Protein AF-A0A2V9LAP0-F1 (afdb_monomer)

Solvent-accessible surface area (backbone atoms only — not comparable to full-atom values): 16633 Å² total; per-residue (Å²): 120,67,72,60,57,54,51,51,54,52,51,52,50,52,51,51,52,52,54,52,51,53,50,53,49,55,52,49,53,53,50,50,52,51,52,36,55,73,71,67,51,82,72,78,88,80,80,89,74,94,82,80,84,84,82,84,89,82,86,81,85,77,83,91,61,96,67,70,90,68,52,53,65,73,20,51,90,43,54,71,63,54,34,50,48,54,52,37,62,73,64,74,50,66,42,44,55,65,59,52,50,53,53,35,48,55,13,40,29,80,71,65,70,96,52,37,70,60,45,50,51,53,55,52,72,65,39,90,81,58,53,60,38,75,81,53,92,63,27,44,27,52,43,85,83,42,86,84,59,80,73,87,46,76,63,52,54,54,52,52,51,54,53,55,53,56,56,52,56,58,57,53,58,57,50,63,65,56,65,78,75,63,92,82,83,83,91,83,82,90,83,83,89,86,78,86,86,75,91,80,71,74,79,80,72,54,72,65,56,62,46,52,49,53,51,60,69,27,64,78,63,51,76,39,47,64,68,60,52,49,53,52,49,25,66,76,67,75,46,94,68,61,65,69,60,55,54,61,56,55,73,38,90,60,38,41,79,56,96,82,18,39,26,53,57,129

Structure (mmCIF, N/CA/C/O backbone):
data_AF-A0A2V9LAP0-F1
#
_entry.id   AF-A0A2V9LAP0-F1
#
loop_
_atom_site.group_PDB
_atom_site.id
_atom_site.type_symbol
_atom_site.label_atom_id
_atom_site.label_alt_id
_atom_site.label_comp_id
_atom_site.label_asym_id
_atom_site.label_entity_id
_atom_site.label_seq_id
_atom_site.pdbx_PDB_ins_code
_atom_site.Cartn_x
_atom_site.Cartn_y
_atom_site.Cartn_z
_atom_site.occupancy
_atom_site.B_iso_or_equiv
_atom_site.auth_seq_id
_atom_site.auth_comp_id
_atom_site.auth_asym_id
_atom_site.auth_atom_id
_atom_site.pdbx_PDB_model_num
ATOM 1 N N . MET A 1 1 ? -18.456 58.422 -6.780 1.00 60.47 1 MET A N 1
ATOM 2 C CA . MET A 1 1 ? -19.094 57.742 -5.628 1.00 60.47 1 MET A CA 1
ATOM 3 C C . MET A 1 1 ? -19.681 56.374 -5.994 1.00 60.47 1 MET A C 1
ATOM 5 O O . MET A 1 1 ? -19.859 55.564 -5.099 1.00 60.47 1 MET A O 1
ATOM 9 N N . GLU A 1 2 ? -19.875 56.070 -7.281 1.00 79.44 2 GLU A N 1
ATOM 10 C CA . GLU A 1 2 ? -20.519 54.844 -7.800 1.00 79.44 2 GLU A CA 1
ATOM 11 C C . GLU A 1 2 ? -19.836 53.514 -7.415 1.00 79.44 2 GLU A C 1
ATOM 13 O O . GLU A 1 2 ? -20.486 52.477 -7.306 1.00 79.44 2 GLU A O 1
ATOM 18 N N . THR A 1 3 ? -18.527 53.520 -7.152 1.00 87.56 3 THR A N 1
ATOM 19 C CA . THR A 1 3 ? -17.776 52.304 -6.790 1.00 87.56 3 THR A CA 1
ATOM 20 C C . THR A 1 3 ? -18.174 51.731 -5.430 1.00 87.56 3 THR A C 1
ATOM 22 O O . THR A 1 3 ? -18.124 50.517 -5.231 1.00 87.56 3 THR A O 1
ATOM 25 N N . LYS A 1 4 ? -18.593 52.584 -4.488 1.00 94.38 4 LYS A N 1
ATOM 26 C CA . LYS A 1 4 ? -19.012 52.159 -3.147 1.00 94.38 4 LYS A CA 1
ATOM 27 C C . LYS A 1 4 ? -20.366 51.452 -3.190 1.00 94.38 4 LYS A C 1
ATOM 29 O O . LYS A 1 4 ? -20.534 50.428 -2.533 1.00 94.38 4 LYS A O 1
ATOM 34 N N . ASP A 1 5 ? -21.286 51.957 -4.005 1.00 96.19 5 ASP A N 1
ATOM 35 C CA . ASP A 1 5 ? -22.625 51.384 -4.154 1.00 96.19 5 ASP A CA 1
ATOM 36 C C . ASP A 1 5 ? -22.562 49.997 -4.806 1.00 96.19 5 ASP A C 1
ATOM 38 O O . ASP A 1 5 ? -23.229 49.066 -4.354 1.00 96.19 5 ASP A O 1
ATOM 42 N N . HIS A 1 6 ? -21.676 49.812 -5.791 1.00 95.81 6 HIS A N 1
ATOM 43 C CA . HIS A 1 6 ? -21.450 48.506 -6.413 1.00 95.81 6 HIS A CA 1
ATOM 44 C C . HIS A 1 6 ? -20.897 47.459 -5.427 1.00 95.81 6 HIS A C 1
ATOM 46 O O . HIS A 1 6 ? -21.322 46.300 -5.432 1.00 95.81 6 HIS A O 1
ATOM 52 N N . LEU A 1 7 ? -19.982 47.858 -4.537 1.00 96.81 7 LEU A N 1
ATOM 53 C CA . LEU A 1 7 ? -19.442 46.970 -3.502 1.00 96.81 7 LEU A CA 1
ATOM 54 C C . LEU A 1 7 ? -20.512 46.552 -2.485 1.00 96.81 7 LEU A C 1
ATOM 56 O O . LEU A 1 7 ? -20.562 45.382 -2.108 1.00 96.81 7 LEU A O 1
ATOM 60 N N . ILE A 1 8 ? -21.392 47.474 -2.081 1.00 97.62 8 ILE A N 1
ATOM 61 C CA . ILE A 1 8 ? -22.514 47.175 -1.176 1.00 97.62 8 ILE A CA 1
ATOM 62 C C . ILE A 1 8 ? -23.472 46.170 -1.831 1.00 97.62 8 ILE A C 1
ATOM 64 O O . ILE A 1 8 ? -23.797 45.153 -1.221 1.00 97.62 8 ILE A O 1
ATOM 68 N N . GLN A 1 9 ? -23.844 46.392 -3.096 1.00 97.38 9 GLN A N 1
ATOM 69 C CA . GLN A 1 9 ? -24.702 45.468 -3.850 1.00 97.38 9 GLN A CA 1
ATOM 70 C C . GLN A 1 9 ? -24.087 44.069 -3.967 1.00 97.38 9 GLN A C 1
ATOM 72 O O . GLN A 1 9 ? -24.777 43.061 -3.806 1.00 97.38 9 GLN A O 1
ATOM 77 N N . THR A 1 10 ? -22.778 44.002 -4.212 1.00 97.19 10 THR A N 1
ATOM 78 C CA . THR A 1 10 ? -22.045 42.737 -4.323 1.00 97.19 10 THR A CA 1
ATOM 79 C C . THR A 1 10 ? -22.018 41.991 -2.986 1.00 97.19 10 THR A C 1
ATOM 81 O O . THR A 1 10 ? -22.229 40.779 -2.940 1.00 97.19 10 THR A O 1
ATOM 84 N N . LEU A 1 11 ? -21.820 42.706 -1.877 1.00 97.50 11 LEU A N 1
ATOM 85 C CA . LEU A 1 11 ? -21.845 42.129 -0.533 1.00 97.50 11 LEU A CA 1
ATOM 86 C C . LEU A 1 11 ? -23.235 41.554 -0.209 1.00 97.50 11 LEU A C 1
ATOM 88 O O . LEU A 1 11 ? -23.348 40.413 0.247 1.00 97.50 11 LEU A O 1
ATOM 92 N N . ASP A 1 12 ? -24.299 42.299 -0.506 1.00 98.25 12 ASP A N 1
ATOM 93 C CA . ASP A 1 12 ? -25.673 41.841 -0.285 1.00 98.25 12 ASP A CA 1
ATOM 94 C C . ASP A 1 12 ? -26.034 40.625 -1.144 1.00 98.25 12 ASP A C 1
ATOM 96 O O . ASP A 1 12 ? -26.718 39.716 -0.667 1.00 98.25 12 ASP A O 1
ATOM 100 N N . HIS A 1 13 ? -25.528 40.554 -2.379 1.00 98.12 13 HIS A N 1
ATOM 101 C CA . HIS A 1 13 ? -25.660 39.366 -3.222 1.00 98.12 13 HIS A CA 1
ATOM 102 C C . HIS A 1 13 ? -25.048 38.126 -2.547 1.00 98.12 13 HIS A C 1
ATOM 104 O O . HIS A 1 13 ? -25.716 37.098 -2.424 1.00 98.12 13 HIS A O 1
ATOM 110 N N . PHE A 1 14 ? -23.817 38.224 -2.032 1.00 98.31 14 PHE A N 1
ATOM 111 C CA . PHE A 1 14 ? -23.168 37.100 -1.347 1.00 98.31 14 PHE A CA 1
ATOM 112 C C . PHE A 1 14 ? -23.844 36.724 -0.023 1.00 98.31 14 PHE A C 1
ATOM 114 O O . PHE A 1 14 ? -23.925 35.540 0.305 1.00 98.31 14 PHE A O 1
ATOM 121 N N . ARG A 1 15 ? -24.384 37.695 0.726 1.00 97.81 15 ARG A N 1
ATOM 122 C CA . ARG A 1 15 ? -25.186 37.418 1.932 1.00 97.81 15 ARG A CA 1
ATOM 123 C C . ARG A 1 15 ? -26.441 36.620 1.600 1.00 97.81 15 ARG A C 1
ATOM 125 O O . ARG A 1 15 ? -26.678 35.589 2.221 1.00 97.81 15 ARG A O 1
ATOM 132 N N . LYS A 1 16 ? -27.184 37.039 0.572 1.00 98.25 16 LYS A N 1
ATOM 133 C CA . LYS A 1 16 ? -28.361 36.302 0.088 1.00 98.25 16 LYS A CA 1
ATOM 134 C C . LYS A 1 16 ? -27.995 34.893 -0.371 1.00 98.25 16 LYS A C 1
ATOM 136 O O . LYS A 1 16 ? -28.697 33.945 -0.036 1.00 98.25 16 LYS A O 1
ATOM 141 N N . GLN A 1 17 ? -26.878 34.741 -1.085 1.00 97.69 17 GLN A N 1
ATOM 142 C CA . GLN A 1 17 ? -26.399 33.434 -1.535 1.00 97.69 17 GLN A CA 1
ATOM 143 C C . GLN A 1 17 ? -26.049 32.512 -0.357 1.00 97.69 17 GLN A C 1
ATOM 145 O O . GLN A 1 17 ? -26.418 31.338 -0.363 1.00 97.69 17 GLN A O 1
ATOM 150 N N . ARG A 1 18 ? -25.379 33.041 0.675 1.00 98.06 18 ARG A N 1
ATOM 151 C CA . ARG A 1 18 ? -25.079 32.307 1.913 1.00 98.06 18 ARG A CA 1
ATOM 152 C C . ARG A 1 18 ? -26.359 31.857 2.618 1.00 98.06 18 ARG A C 1
ATOM 154 O O . ARG A 1 18 ? -26.458 30.699 3.012 1.00 98.06 18 ARG A O 1
ATOM 161 N N . ASP A 1 19 ? -27.329 32.752 2.768 1.00 98.12 19 ASP A N 1
ATOM 162 C CA . ASP A 1 19 ? -28.568 32.456 3.491 1.00 98.12 19 ASP A CA 1
ATOM 163 C C . ASP A 1 19 ? -29.433 31.430 2.736 1.00 98.12 19 ASP A C 1
ATOM 165 O O . ASP A 1 19 ? -29.991 30.525 3.357 1.00 98.12 19 ASP A O 1
ATOM 169 N N . ALA A 1 20 ? -29.454 31.484 1.399 1.00 98.25 20 ALA A N 1
ATOM 170 C CA . ALA A 1 20 ? -30.080 30.460 0.561 1.00 98.25 20 ALA A CA 1
ATOM 171 C C . ALA A 1 20 ? -29.431 29.077 0.759 1.00 98.25 20 ALA A C 1
ATOM 173 O O . ALA A 1 20 ? -30.130 28.080 0.929 1.00 98.25 20 ALA A O 1
ATOM 174 N N . LYS A 1 21 ? -28.093 29.007 0.826 1.00 97.88 21 LYS A N 1
ATOM 175 C CA . LYS A 1 21 ? -27.385 27.749 1.112 1.00 97.88 21 LYS A CA 1
ATOM 176 C C . LYS A 1 21 ? -27.645 27.219 2.520 1.00 97.88 21 LYS A C 1
ATOM 178 O O . LYS A 1 21 ? -27.782 26.012 2.688 1.00 97.88 21 LYS A O 1
ATOM 183 N N . LEU A 1 22 ? -27.788 28.090 3.517 1.00 97.38 22 LEU A N 1
ATOM 184 C CA . LEU A 1 22 ? -28.182 27.669 4.866 1.00 97.38 22 LEU A CA 1
ATOM 185 C C . LEU A 1 22 ? -29.603 27.092 4.905 1.00 97.38 22 LEU A C 1
ATOM 187 O O . LEU A 1 22 ? -29.856 26.155 5.659 1.00 97.38 22 LEU A O 1
ATOM 191 N N . GLN A 1 23 ? -30.525 27.615 4.095 1.00 98.12 23 GLN A N 1
ATOM 192 C CA . GLN A 1 23 ? -31.864 27.039 3.958 1.00 98.12 23 GLN A CA 1
ATOM 193 C C . GLN A 1 23 ? -31.831 25.664 3.283 1.00 98.12 23 GLN A C 1
ATOM 195 O O . GLN A 1 23 ? -32.502 24.751 3.756 1.00 98.12 23 GLN A O 1
ATOM 200 N N . GLU A 1 24 ? -31.023 25.486 2.232 1.00 96.81 24 GLU A N 1
ATOM 201 C CA . GLU A 1 24 ? -30.828 24.171 1.604 1.00 96.81 24 GLU A CA 1
ATOM 202 C C . GLU A 1 24 ? -30.320 23.132 2.619 1.00 96.81 24 GLU A C 1
ATOM 204 O O . GLU A 1 24 ? -30.859 22.030 2.675 1.00 96.81 24 GLU A O 1
ATOM 209 N N . VAL A 1 25 ? -29.347 23.493 3.466 1.00 96.25 25 VAL A N 1
ATOM 210 C CA . VAL A 1 25 ? -28.838 22.603 4.528 1.00 96.25 25 VAL A CA 1
ATOM 211 C C . VAL A 1 25 ? -29.939 22.232 5.524 1.00 96.25 25 VAL A C 1
ATOM 213 O O . VAL A 1 25 ? -30.147 21.050 5.769 1.00 96.25 25 VAL A O 1
ATOM 216 N N . ARG A 1 26 ? -30.722 23.203 6.016 1.00 97.00 26 ARG A N 1
ATOM 217 C CA . ARG A 1 26 ? -31.854 22.928 6.929 1.00 97.00 26 ARG A CA 1
ATOM 218 C C . ARG A 1 26 ? -32.899 21.991 6.314 1.00 97.00 26 ARG A C 1
ATOM 220 O O . ARG A 1 26 ? -33.485 21.164 7.015 1.00 97.00 26 ARG A O 1
ATOM 227 N N . ASN A 1 27 ? -33.138 22.117 5.009 1.00 97.44 27 ASN A N 1
ATOM 228 C CA . ASN A 1 27 ? -34.038 21.222 4.286 1.00 97.44 27 ASN A CA 1
ATOM 229 C C . ASN A 1 27 ? -33.462 19.801 4.209 1.00 97.44 27 ASN A C 1
ATOM 231 O O . ASN A 1 27 ? -34.196 18.841 4.431 1.00 97.44 27 ASN A O 1
ATOM 235 N N . LEU A 1 28 ? -32.160 19.661 3.936 1.00 96.12 28 LEU A N 1
ATOM 236 C CA . LEU A 1 28 ? -31.479 18.363 3.938 1.00 96.12 28 LEU A CA 1
ATOM 237 C C . LEU A 1 28 ? -31.506 17.707 5.324 1.00 96.12 28 LEU A C 1
ATOM 239 O O . LEU A 1 28 ? -31.819 16.524 5.403 1.00 96.12 28 LEU A O 1
ATOM 243 N N . ASP A 1 29 ? -31.278 18.462 6.400 1.00 94.69 29 ASP A N 1
ATOM 244 C CA . ASP A 1 29 ? -31.352 17.949 7.777 1.00 94.69 29 ASP A CA 1
ATOM 245 C C . ASP A 1 29 ? -32.752 17.408 8.107 1.00 94.69 29 ASP A C 1
ATOM 247 O O . ASP A 1 29 ? -32.899 16.346 8.707 1.00 94.69 29 ASP A O 1
ATOM 251 N N . SER A 1 30 ? -33.798 18.095 7.638 1.00 96.00 30 SER A N 1
ATOM 252 C CA . SER A 1 30 ? -35.184 17.640 7.806 1.00 96.00 30 SER A CA 1
ATOM 253 C C . SER A 1 30 ? -35.456 16.329 7.053 1.00 96.00 30 SER A C 1
ATOM 255 O O . SER A 1 30 ? -36.159 15.457 7.563 1.00 96.00 30 SER A O 1
ATOM 257 N N . ILE A 1 31 ? -34.878 16.161 5.855 1.00 97.25 31 ILE A N 1
ATOM 258 C CA . ILE A 1 31 ? -34.969 14.915 5.076 1.00 97.25 31 ILE A CA 1
ATOM 259 C C . ILE A 1 31 ? -34.207 13.786 5.775 1.00 97.25 31 ILE A C 1
ATOM 261 O O . ILE A 1 31 ? -34.729 12.677 5.874 1.00 97.25 31 ILE A O 1
ATOM 265 N N . ILE A 1 32 ? -32.998 14.061 6.275 1.00 94.75 32 ILE A N 1
ATOM 266 C CA . ILE A 1 32 ? -32.187 13.088 7.016 1.00 94.75 32 ILE A CA 1
ATOM 267 C C . ILE A 1 32 ? -32.968 12.582 8.229 1.00 94.75 32 ILE A C 1
ATOM 269 O O . ILE A 1 32 ? -33.125 11.374 8.366 1.00 94.75 32 ILE A O 1
ATOM 273 N N . HIS A 1 33 ? -33.548 13.474 9.037 1.00 94.94 33 HIS A N 1
ATOM 274 C CA . HIS A 1 33 ? -34.359 13.074 10.188 1.00 94.94 33 HIS A CA 1
ATOM 275 C C . HIS A 1 33 ? -35.591 12.240 9.810 1.00 94.94 33 HIS A C 1
ATOM 277 O O . HIS A 1 33 ? -35.914 11.281 10.511 1.00 94.94 33 HIS A O 1
ATOM 283 N N . GLY A 1 34 ? -36.256 12.549 8.691 1.00 94.75 34 GLY A N 1
ATOM 284 C CA . GLY A 1 34 ? -37.361 11.729 8.183 1.00 94.75 34 GLY A CA 1
ATOM 285 C C . GLY A 1 34 ? -36.912 10.313 7.805 1.00 94.75 34 GLY A C 1
ATOM 286 O O . GLY A 1 34 ? -37.532 9.331 8.209 1.00 94.75 34 GLY A O 1
ATOM 287 N N . LEU A 1 35 ? -35.787 10.198 7.095 1.00 94.88 35 LEU A N 1
ATOM 288 C CA . LEU A 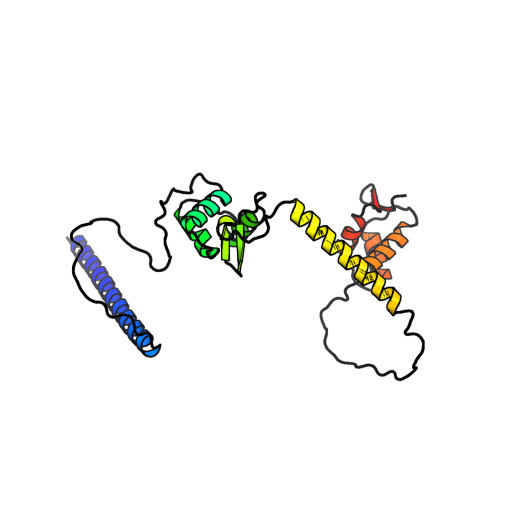1 35 ? -35.207 8.908 6.710 1.00 94.88 35 LEU A CA 1
ATOM 289 C C . LEU A 1 35 ? -34.698 8.111 7.921 1.00 94.88 35 LEU A C 1
ATOM 291 O O . LEU A 1 35 ? -34.866 6.895 7.968 1.00 94.88 35 LEU A O 1
ATOM 295 N N . GLU A 1 36 ? -34.101 8.775 8.913 1.00 89.50 36 GLU A N 1
ATOM 296 C CA . GLU A 1 36 ? -33.679 8.156 10.177 1.00 89.50 36 GLU A CA 1
ATOM 297 C C . GLU A 1 36 ? -34.872 7.569 10.941 1.00 89.50 36 GLU A C 1
ATOM 299 O O . GLU A 1 36 ? -34.787 6.448 11.454 1.00 89.50 36 GLU A O 1
ATOM 304 N N . GLN A 1 37 ? -35.999 8.288 10.961 1.00 93.62 37 GLN A N 1
ATOM 305 C CA . GLN A 1 37 ? -37.238 7.827 11.580 1.00 93.62 37 GLN A CA 1
ATOM 306 C C . GLN A 1 37 ? -37.827 6.608 10.848 1.00 93.62 37 GLN A C 1
ATOM 308 O O . GLN A 1 37 ? -38.220 5.639 11.500 1.00 93.62 37 GLN A O 1
ATOM 313 N N . GLU A 1 38 ? -37.851 6.616 9.510 1.00 92.69 38 GLU A N 1
ATOM 314 C CA . GLU A 1 38 ? -38.329 5.485 8.696 1.00 92.69 38 GLU A CA 1
ATOM 315 C C . GLU A 1 38 ? -37.443 4.238 8.827 1.00 92.69 38 GLU A C 1
ATOM 317 O O . GLU A 1 38 ? -37.945 3.113 8.856 1.00 92.69 38 GLU A O 1
ATOM 322 N N . LEU A 1 39 ? -36.127 4.422 8.960 1.00 89.06 39 LEU A N 1
ATOM 323 C CA . LEU A 1 39 ? -35.160 3.334 9.137 1.00 89.06 39 LEU A CA 1
ATOM 324 C C . LEU A 1 39 ? -35.169 2.727 10.551 1.00 89.06 39 LEU A C 1
ATOM 326 O O . LEU A 1 39 ? -34.364 1.840 10.841 1.00 89.06 39 LEU A O 1
ATOM 330 N N . GLY A 1 40 ? -36.068 3.172 11.437 1.00 75.88 40 GLY A N 1
ATOM 331 C CA . GLY A 1 40 ? -36.152 2.684 12.815 1.00 75.88 40 GLY A CA 1
ATOM 332 C C . GLY A 1 40 ? -34.974 3.131 13.684 1.00 75.88 40 GLY A C 1
ATOM 333 O O . GLY A 1 40 ? -34.717 2.537 14.735 1.00 75.88 40 GLY A O 1
ATOM 334 N N . GLY A 1 41 ? -34.253 4.171 13.256 1.00 61.28 41 GLY A N 1
ATOM 335 C CA . GLY A 1 41 ? -33.201 4.820 14.019 1.00 61.28 41 GLY A CA 1
ATOM 336 C C . GLY A 1 41 ? -33.804 5.670 15.128 1.00 61.28 41 GLY A C 1
ATOM 337 O O . GLY A 1 41 ? -33.919 6.883 15.000 1.00 61.28 41 GLY A O 1
ATOM 338 N N . ALA A 1 42 ? -34.182 5.044 16.240 1.00 51.88 42 ALA A N 1
ATOM 339 C CA . ALA A 1 42 ? -34.380 5.758 17.494 1.00 51.88 42 ALA A CA 1
ATOM 340 C C . ALA A 1 42 ? -33.022 6.325 17.945 1.00 51.88 42 ALA A C 1
ATOM 342 O O . ALA A 1 42 ? -32.240 5.648 18.615 1.00 51.88 42 ALA A O 1
ATOM 343 N N . ALA A 1 43 ? -32.709 7.548 17.518 1.00 56.25 43 ALA A N 1
ATOM 344 C CA . ALA A 1 43 ? -31.570 8.292 18.028 1.00 56.25 43 ALA A CA 1
ATOM 345 C C . ALA A 1 43 ? -31.834 8.710 19.492 1.00 56.25 43 ALA A C 1
ATOM 347 O O . ALA A 1 43 ? -32.980 8.967 19.874 1.00 56.25 43 ALA A O 1
ATOM 348 N N . PRO A 1 44 ? -30.786 8.719 20.330 1.00 55.75 44 PRO A N 1
ATOM 349 C CA . PRO A 1 44 ? -30.888 8.791 21.781 1.00 55.75 44 PRO A CA 1
ATOM 350 C C . PRO A 1 44 ? -31.426 10.141 22.255 1.00 55.75 44 PRO A C 1
ATOM 352 O O . PRO A 1 44 ? -31.074 11.192 21.723 1.00 55.75 44 PRO A O 1
ATOM 355 N N . ALA A 1 45 ? -32.234 10.090 23.312 1.00 45.62 45 ALA A N 1
ATOM 356 C CA . ALA A 1 45 ? -32.652 11.244 24.091 1.00 45.62 45 ALA A CA 1
ATOM 357 C C . ALA A 1 45 ? -31.432 12.085 24.511 1.00 45.62 45 ALA A C 1
ATOM 359 O O . ALA A 1 45 ? -30.599 11.654 25.310 1.00 45.62 45 ALA A O 1
ATOM 360 N N . LEU A 1 46 ? -31.328 13.283 23.938 1.00 54.28 46 LEU A N 1
ATOM 361 C CA . LEU A 1 46 ? -30.442 14.346 24.390 1.00 54.28 46 LEU A CA 1
ATOM 362 C C . LEU A 1 46 ? -31.081 15.011 25.613 1.00 54.28 46 LEU A C 1
ATOM 364 O O . LEU A 1 46 ? -32.000 15.816 25.487 1.00 54.28 46 LEU A O 1
ATOM 368 N N . GLU A 1 47 ? -30.578 14.659 26.792 1.00 48.62 47 GLU A N 1
ATOM 369 C CA . GLU A 1 47 ? -30.676 15.480 28.001 1.00 48.62 47 GLU A CA 1
ATOM 370 C C . GLU A 1 47 ? -29.894 16.793 27.782 1.00 48.62 47 GLU A C 1
ATOM 372 O O . GLU A 1 47 ? -28.711 16.737 27.424 1.00 48.62 47 GLU A O 1
ATOM 377 N N . PRO A 1 48 ? -30.497 17.976 27.994 1.00 64.50 48 PRO A N 1
ATOM 378 C CA . PRO A 1 48 ? -29.784 19.242 27.976 1.00 64.50 48 PRO A CA 1
ATOM 379 C C . PRO A 1 48 ? -29.369 19.613 29.407 1.00 64.50 48 PRO A C 1
ATOM 381 O O . PRO A 1 48 ? -30.217 19.915 30.242 1.00 64.50 48 PRO A O 1
ATOM 384 N N . ALA A 1 49 ? -28.069 19.629 29.702 1.00 46.50 49 ALA A N 1
ATOM 385 C CA . ALA A 1 49 ? -27.566 20.290 30.907 1.00 46.50 49 ALA A CA 1
ATOM 386 C C . ALA A 1 49 ? -26.156 20.856 30.696 1.00 46.50 49 ALA A C 1
ATOM 388 O O . ALA A 1 49 ? -25.139 20.175 30.813 1.00 46.50 49 ALA A O 1
ATOM 389 N N . ASP A 1 50 ? -26.157 22.140 30.348 1.00 50.41 50 ASP A N 1
ATOM 390 C CA . ASP A 1 50 ? -25.180 23.183 30.656 1.00 50.41 50 ASP A CA 1
ATOM 391 C C . ASP A 1 50 ? -23.989 22.780 31.536 1.00 50.41 50 ASP A C 1
ATOM 393 O O . ASP A 1 50 ? -24.099 22.706 32.759 1.00 50.41 50 ASP A O 1
ATOM 397 N N . SER A 1 51 ? -22.805 22.620 30.938 1.00 49.66 51 SER A N 1
ATOM 398 C CA . SER A 1 51 ? -21.523 22.662 31.662 1.00 49.66 51 SER A CA 1
ATOM 399 C C . SER A 1 51 ? -20.331 22.903 30.734 1.00 49.66 51 SER A C 1
ATOM 401 O O . SER A 1 51 ? -19.384 22.134 30.760 1.00 49.66 51 SER A O 1
ATOM 403 N N . PHE A 1 52 ? -20.316 23.980 29.939 1.00 44.84 52 PHE A N 1
ATOM 404 C CA . PHE A 1 52 ? -19.052 24.462 29.355 1.00 44.84 52 PHE A CA 1
ATOM 405 C C . PHE A 1 52 ? -18.975 25.988 29.330 1.00 44.84 52 PHE A C 1
ATOM 407 O O . PHE A 1 52 ? -19.202 26.657 28.326 1.00 44.84 52 PHE A O 1
ATOM 414 N N . ARG A 1 53 ? -18.581 26.530 30.484 1.00 49.78 53 ARG A N 1
ATOM 415 C CA . ARG A 1 53 ? -17.863 27.800 30.568 1.00 49.78 53 ARG A CA 1
ATOM 416 C C . ARG A 1 53 ? -16.435 27.574 30.045 1.00 49.78 53 ARG A C 1
ATOM 418 O O . ARG A 1 53 ? -15.698 26.778 30.613 1.00 49.78 53 ARG A O 1
ATOM 425 N N . ASN A 1 54 ? -16.079 28.340 29.016 1.00 52.09 54 ASN A N 1
ATOM 426 C CA . ASN A 1 54 ? -14.731 28.733 28.587 1.00 52.09 54 ASN A CA 1
ATOM 427 C C . ASN A 1 54 ? -13.755 27.638 28.110 1.00 52.09 54 ASN A C 1
ATOM 429 O O . ASN A 1 54 ? -12.949 27.123 28.881 1.00 52.09 54 ASN A O 1
ATOM 433 N N . SER A 1 55 ? -13.681 27.447 26.790 1.00 40.91 55 SER A N 1
ATOM 434 C CA . SER A 1 55 ? -12.386 27.323 26.107 1.00 40.91 55 SER A CA 1
ATOM 435 C C . SER A 1 55 ? -12.527 27.781 24.654 1.00 40.91 55 SER A C 1
ATOM 437 O O . SER A 1 55 ? -13.067 27.083 23.798 1.00 40.91 55 SER A O 1
ATOM 439 N N . GLU A 1 56 ? -12.117 29.024 24.416 1.00 49.53 56 GLU A N 1
ATOM 440 C CA . GLU A 1 56 ? -11.892 29.582 23.089 1.00 49.53 56 GLU A CA 1
ATOM 441 C C . GLU A 1 56 ? -10.793 28.806 22.342 1.00 49.53 56 GLU A C 1
ATOM 443 O O . GLU A 1 56 ? -9.803 28.381 22.934 1.00 49.53 56 GLU A O 1
ATOM 448 N N . LEU A 1 57 ? -10.957 28.733 21.016 1.00 51.75 57 LEU A N 1
ATOM 449 C CA . LEU A 1 57 ? -9.950 28.387 20.003 1.00 51.75 57 LEU A CA 1
ATOM 450 C C . LEU A 1 57 ? -9.461 26.927 19.955 1.00 51.75 57 LEU A C 1
ATOM 452 O O . LEU A 1 57 ? -8.334 26.620 20.329 1.00 51.75 57 LEU A O 1
ATOM 456 N N . SER A 1 58 ? -10.248 26.055 19.313 1.00 47.03 58 SER A N 1
ATOM 457 C CA . SER A 1 58 ? -9.756 25.127 18.270 1.00 47.03 58 SER A CA 1
ATOM 458 C C . SER A 1 58 ? -10.937 24.545 17.491 1.00 47.03 58 SER A C 1
ATOM 460 O O . SER A 1 58 ? -11.702 23.724 17.987 1.00 47.03 58 SER A O 1
ATOM 462 N N . SER A 1 59 ? -11.109 25.058 16.277 1.00 43.75 59 SER A N 1
ATOM 463 C CA . SER A 1 59 ? -12.264 24.848 15.408 1.00 43.75 59 SER A CA 1
ATOM 464 C C . SER A 1 59 ? -12.165 23.545 14.602 1.00 43.75 59 SER A C 1
ATOM 466 O O . SER A 1 59 ? -11.090 23.199 14.118 1.00 43.75 59 SER A O 1
ATOM 468 N N . ALA A 1 60 ? -13.332 22.921 14.413 1.00 44.25 60 ALA A N 1
ATOM 469 C CA . ALA A 1 60 ? -13.698 21.863 13.463 1.00 44.25 60 ALA A CA 1
ATOM 470 C C . ALA A 1 60 ? -13.185 20.432 13.733 1.00 44.25 60 ALA A C 1
ATOM 472 O O . ALA A 1 60 ? -12.206 19.955 13.163 1.00 44.25 60 ALA A O 1
ATOM 473 N N . ALA A 1 61 ? -13.951 19.713 14.559 1.00 42.78 61 ALA A N 1
ATOM 474 C CA . ALA A 1 61 ? -13.940 18.260 14.634 1.00 42.78 61 ALA A CA 1
ATOM 475 C C . ALA A 1 61 ? -14.583 17.661 13.370 1.00 42.78 61 ALA A C 1
ATOM 477 O O . ALA A 1 61 ? -15.796 17.741 13.180 1.00 42.78 61 ALA A O 1
ATOM 478 N N . ASP A 1 62 ? -13.755 17.039 12.533 1.00 46.31 62 ASP A N 1
ATOM 479 C CA . ASP A 1 62 ? -14.204 16.088 11.522 1.00 46.31 62 ASP A CA 1
ATOM 480 C C . ASP A 1 62 ? -14.804 14.849 12.198 1.00 46.31 62 ASP A C 1
ATOM 482 O O . ASP A 1 62 ? -14.177 14.156 13.007 1.00 46.31 62 ASP A O 1
ATOM 486 N N . VAL A 1 63 ? -16.046 14.591 11.819 1.00 54.44 63 VAL A N 1
ATOM 487 C CA . VAL A 1 63 ? -16.898 13.478 12.215 1.00 54.44 63 VAL A CA 1
ATOM 488 C C . VAL A 1 63 ? -16.338 12.153 11.664 1.00 54.44 63 VAL A C 1
ATOM 490 O O . VAL A 1 63 ? -15.912 12.062 10.516 1.00 54.44 63 VAL A O 1
ATOM 493 N N . ASN A 1 64 ? -16.391 11.099 12.487 1.00 45.44 64 ASN A N 1
ATOM 494 C CA . ASN A 1 64 ? -16.207 9.678 12.139 1.00 45.44 64 ASN A CA 1
ATOM 495 C C . ASN A 1 64 ? -14.797 9.121 11.882 1.00 45.44 64 ASN A C 1
ATOM 497 O O . ASN A 1 64 ? -14.574 8.281 11.011 1.00 45.44 64 ASN A O 1
ATOM 501 N N . GLY A 1 65 ? -13.868 9.408 12.783 1.00 48.56 65 GLY A N 1
ATOM 502 C CA . GLY A 1 65 ? -12.803 8.457 13.088 1.00 48.56 65 GLY A CA 1
ATOM 503 C C . GLY A 1 65 ? -12.635 8.396 14.589 1.00 48.56 65 GLY A C 1
ATOM 504 O O . GLY A 1 65 ? -12.693 9.434 15.235 1.00 48.56 65 GLY A O 1
ATOM 505 N N . SER A 1 66 ? -12.409 7.216 15.162 1.00 55.34 66 SER A N 1
ATOM 506 C CA . SER A 1 66 ? -11.886 7.076 16.523 1.00 55.34 66 SER A CA 1
ATOM 507 C C . SER A 1 66 ? -10.484 7.698 16.576 1.00 55.34 66 SER A C 1
ATOM 509 O O . SER A 1 66 ? -9.470 7.002 16.506 1.00 55.34 66 SER A O 1
ATOM 511 N N . GLY A 1 67 ? -10.446 9.025 16.534 1.00 57.03 67 GLY A N 1
ATOM 512 C CA . GLY A 1 67 ? -9.277 9.846 16.336 1.00 57.03 67 GLY A CA 1
ATOM 513 C C . GLY A 1 67 ? -8.587 9.963 17.666 1.00 57.03 67 GLY A C 1
ATOM 514 O O . GLY A 1 67 ? -8.863 10.874 18.437 1.00 57.03 67 GLY A O 1
ATOM 515 N N . HIS A 1 68 ? -7.699 9.015 17.944 1.00 74.62 68 HIS A N 1
ATOM 516 C CA . HIS A 1 68 ? -6.659 9.239 18.932 1.00 74.62 68 HIS A CA 1
ATOM 517 C C . HIS A 1 68 ? -6.062 10.622 18.654 1.00 74.62 68 HIS A C 1
ATOM 519 O O . HIS A 1 68 ? -5.751 10.925 17.501 1.00 74.62 68 HIS A O 1
ATOM 525 N N . GLN A 1 69 ? -5.992 11.469 19.680 1.00 87.75 69 GLN A N 1
ATOM 526 C CA . GLN A 1 69 ? -5.482 12.829 19.563 1.00 87.75 69 GLN A CA 1
ATOM 527 C C . GLN A 1 69 ? -4.000 12.737 19.178 1.00 87.75 69 GLN A C 1
ATOM 529 O O . GLN A 1 69 ? -3.135 12.467 20.012 1.00 87.75 69 GLN A O 1
ATOM 534 N N . LEU A 1 70 ? -3.735 12.816 17.876 1.00 90.44 70 LEU A N 1
ATOM 535 C CA . LEU A 1 70 ? -2.405 12.728 17.293 1.00 90.44 70 LEU A CA 1
ATOM 536 C C . LEU A 1 70 ? -1.871 14.134 17.084 1.00 90.44 70 LEU A C 1
ATOM 538 O O . LEU A 1 70 ? -2.584 15.001 16.579 1.00 90.44 70 LEU A O 1
ATOM 542 N N . HIS A 1 71 ? -0.605 14.334 17.432 1.00 94.69 71 HIS A N 1
ATOM 543 C CA . HIS A 1 71 ? 0.084 15.560 17.065 1.00 94.69 71 HIS A CA 1
ATOM 544 C C . HIS A 1 71 ? 0.443 15.504 15.568 1.00 94.69 71 HIS A C 1
ATOM 546 O O . HIS A 1 71 ? 0.878 14.442 15.108 1.00 94.69 71 HIS A O 1
ATOM 552 N N . PRO A 1 72 ? 0.296 16.603 14.803 1.00 94.19 72 PRO A N 1
ATOM 553 C CA . PRO A 1 72 ? 0.531 16.602 13.358 1.00 94.19 72 PRO A CA 1
ATOM 554 C C . PRO A 1 72 ? 1.941 16.158 12.946 1.00 94.19 72 PRO A C 1
ATOM 556 O O . PRO A 1 72 ? 2.114 15.577 11.883 1.00 94.19 72 PRO A O 1
ATOM 559 N N . ASP A 1 73 ? 2.930 16.357 13.818 1.00 95.44 73 ASP A N 1
ATOM 560 C CA . ASP A 1 73 ? 4.340 16.038 13.547 1.00 95.44 73 ASP A CA 1
ATOM 561 C C . ASP A 1 73 ? 4.861 14.800 14.294 1.00 95.44 73 ASP A C 1
ATOM 563 O O . ASP A 1 73 ? 6.066 14.555 14.350 1.00 95.44 73 ASP A O 1
ATOM 567 N N . GLU A 1 74 ? 3.978 14.008 14.903 1.00 96.81 74 GLU A N 1
ATOM 568 C CA . GLU A 1 74 ? 4.388 12.905 15.780 1.00 96.81 74 GLU A CA 1
ATOM 569 C C . GLU A 1 74 ? 5.227 11.826 15.073 1.00 96.81 74 GLU A C 1
ATOM 571 O O . GLU A 1 74 ? 6.131 11.233 15.664 1.00 96.81 74 GLU A O 1
ATOM 576 N N . PHE A 1 75 ? 4.926 11.563 13.803 1.00 97.19 75 PHE A N 1
ATOM 577 C CA . PHE A 1 75 ? 5.532 10.500 13.005 1.00 97.19 75 PHE A CA 1
ATOM 578 C C . PHE A 1 75 ? 6.423 11.027 11.873 1.00 97.19 75 PHE A C 1
ATOM 580 O O . PHE A 1 75 ? 6.890 10.229 11.059 1.00 97.19 75 PHE A O 1
ATOM 587 N N . PHE A 1 76 ? 6.691 12.336 11.815 1.00 96.50 76 PHE A N 1
ATOM 588 C CA . PHE A 1 76 ? 7.446 12.967 10.724 1.00 96.50 76 PHE A CA 1
ATOM 589 C C . PHE A 1 76 ? 8.867 12.398 10.555 1.00 96.50 76 PHE A C 1
ATOM 591 O O . PHE A 1 76 ? 9.345 12.214 9.438 1.00 96.50 76 PHE A O 1
ATOM 598 N N . SER A 1 77 ? 9.537 12.065 11.661 1.00 96.44 77 SER A N 1
ATOM 599 C CA . SER A 1 77 ? 10.908 11.533 11.667 1.00 96.44 77 SER A CA 1
ATOM 600 C C . SER A 1 77 ? 10.990 10.002 11.652 1.00 96.44 77 SER A C 1
ATOM 602 O O . SER A 1 77 ? 12.087 9.442 11.677 1.00 96.44 77 SER A O 1
ATOM 604 N N . MET A 1 78 ? 9.851 9.306 11.624 1.00 96.81 78 MET A N 1
ATOM 605 C CA . MET A 1 78 ? 9.800 7.849 11.736 1.00 96.81 78 MET A CA 1
ATOM 606 C C . MET A 1 78 ? 9.715 7.172 10.371 1.00 96.81 78 MET A C 1
ATOM 608 O O . MET A 1 78 ? 9.079 7.654 9.433 1.00 96.81 78 MET A O 1
ATOM 612 N N . THR A 1 79 ? 10.296 5.976 10.264 1.00 96.12 79 THR A N 1
ATOM 613 C CA . THR A 1 79 ? 10.051 5.131 9.089 1.00 96.12 79 THR A CA 1
ATOM 614 C C . THR A 1 79 ? 8.585 4.682 9.050 1.00 96.12 79 THR A C 1
ATOM 616 O O . THR A 1 79 ? 7.942 4.544 10.088 1.00 96.12 79 THR A O 1
ATOM 619 N N . GLN A 1 80 ? 8.046 4.359 7.867 1.00 96.06 80 GLN A N 1
ATOM 620 C CA . GLN A 1 80 ? 6.648 3.900 7.717 1.00 96.06 80 GLN A CA 1
ATOM 621 C C . GLN A 1 80 ? 6.282 2.747 8.666 1.00 96.06 80 GLN A C 1
ATOM 623 O O . GLN A 1 80 ? 5.166 2.668 9.171 1.00 96.06 80 GLN A O 1
ATOM 628 N N . THR A 1 81 ? 7.237 1.850 8.916 1.00 96.62 81 THR A N 1
ATOM 629 C CA . THR A 1 81 ? 7.055 0.724 9.834 1.00 96.62 81 THR A CA 1
ATOM 630 C C . THR A 1 81 ? 6.961 1.183 11.287 1.00 96.62 81 THR A C 1
ATOM 632 O O . THR A 1 81 ? 6.109 0.702 12.032 1.00 96.62 81 THR A O 1
ATOM 635 N N . GLU A 1 82 ? 7.846 2.085 11.704 1.00 97.06 82 GLU A N 1
ATOM 636 C CA . GLU A 1 82 ? 7.887 2.602 13.073 1.00 97.06 82 GLU A CA 1
ATOM 637 C C . GLU A 1 82 ? 6.679 3.484 13.366 1.00 97.06 82 GLU A C 1
ATOM 639 O O . GLU A 1 82 ? 6.032 3.280 14.389 1.00 97.06 82 GLU A O 1
ATOM 644 N N . ALA A 1 83 ? 6.308 4.358 12.429 1.00 97.56 83 ALA A N 1
ATOM 645 C CA . ALA A 1 83 ? 5.096 5.165 12.492 1.00 97.56 83 ALA A CA 1
ATOM 646 C C . ALA A 1 83 ? 3.844 4.284 12.629 1.00 97.56 83 ALA A C 1
ATOM 648 O O . ALA A 1 83 ? 3.039 4.477 13.539 1.00 97.56 83 ALA A O 1
ATOM 649 N N . ALA A 1 84 ? 3.713 3.242 11.797 1.00 97.56 84 ALA A N 1
ATOM 650 C CA . ALA A 1 84 ? 2.592 2.311 11.896 1.00 97.56 84 ALA A CA 1
ATOM 651 C C . ALA A 1 84 ? 2.561 1.571 13.241 1.00 97.56 84 ALA A C 1
ATOM 653 O O . ALA A 1 84 ? 1.494 1.365 13.819 1.00 97.56 84 ALA A O 1
ATOM 654 N N . LYS A 1 85 ? 3.727 1.176 13.766 1.00 97.75 85 LYS A N 1
ATOM 655 C CA . LYS A 1 85 ? 3.834 0.540 15.084 1.00 97.75 85 LYS A CA 1
ATOM 656 C C . LYS A 1 85 ? 3.432 1.499 16.202 1.00 97.75 85 LYS A C 1
ATOM 658 O O . LYS A 1 85 ? 2.669 1.094 17.072 1.00 97.75 85 LYS A O 1
ATOM 663 N N . ALA A 1 86 ? 3.935 2.732 16.191 1.00 97.44 86 ALA A N 1
ATOM 664 C CA . ALA A 1 86 ? 3.610 3.752 17.183 1.00 97.44 86 ALA A CA 1
ATOM 665 C C . ALA A 1 86 ? 2.107 4.061 17.176 1.00 97.44 86 ALA A C 1
ATOM 667 O O . ALA A 1 86 ? 1.470 4.027 18.229 1.00 97.44 86 ALA A O 1
ATOM 668 N N . TYR A 1 87 ? 1.523 4.225 15.987 1.00 97.25 87 TYR A N 1
ATOM 669 C CA . TYR A 1 87 ? 0.088 4.434 15.827 1.00 97.25 87 TYR A CA 1
ATOM 670 C C . TYR A 1 87 ? -0.738 3.253 16.350 1.00 97.25 87 TYR A C 1
ATOM 672 O O . TYR A 1 87 ? -1.653 3.443 17.149 1.00 97.25 87 TYR A O 1
ATOM 680 N N . LEU A 1 88 ? -0.384 2.017 15.977 1.00 96.88 88 LEU A N 1
ATOM 681 C CA . LEU A 1 88 ? -1.069 0.826 16.482 1.00 96.88 88 LEU A CA 1
ATOM 682 C C . LEU A 1 88 ? -0.951 0.707 18.004 1.00 96.88 88 LEU A C 1
ATOM 684 O O . LEU A 1 88 ? -1.943 0.398 18.655 1.00 96.88 88 LEU A O 1
ATOM 688 N N . LYS A 1 89 ? 0.226 0.982 18.585 1.00 96.88 89 LYS A N 1
ATOM 689 C CA . LYS A 1 89 ? 0.422 0.983 20.044 1.00 96.88 89 LYS A CA 1
ATOM 690 C C . LYS A 1 89 ? -0.491 1.980 20.743 1.00 96.88 89 LYS A C 1
ATOM 692 O O . LYS A 1 89 ? -1.085 1.623 21.754 1.00 96.88 89 LYS A O 1
ATOM 697 N N . LYS A 1 90 ? -0.634 3.186 20.189 1.00 95.94 90 LYS A N 1
ATOM 698 C CA . LYS A 1 90 ? -1.572 4.194 20.695 1.00 95.94 90 LYS A CA 1
ATOM 699 C C . LYS A 1 90 ? -3.027 3.758 20.558 1.00 95.94 90 LYS A C 1
ATOM 701 O O . LYS A 1 90 ? -3.818 4.006 21.460 1.00 95.94 90 LYS A O 1
ATOM 706 N N . ALA A 1 91 ? -3.365 3.083 19.462 1.00 95.38 91 ALA A N 1
ATOM 707 C CA . ALA A 1 91 ? -4.710 2.565 19.253 1.00 95.38 91 ALA A CA 1
ATOM 708 C C . ALA A 1 91 ? -5.060 1.400 20.194 1.00 95.38 91 ALA A C 1
ATOM 710 O O . ALA A 1 91 ? -6.227 1.215 20.535 1.00 95.38 91 ALA A O 1
ATOM 711 N N . GLY A 1 92 ? -4.071 0.591 20.591 1.00 95.56 92 GLY A N 1
ATOM 712 C CA . GLY A 1 92 ? -4.244 -0.553 21.494 1.00 95.56 92 GLY A CA 1
ATOM 713 C C . GLY A 1 92 ? -5.077 -1.705 20.916 1.00 95.56 92 GLY A C 1
ATOM 714 O O . GLY A 1 92 ? -5.423 -2.640 21.633 1.00 95.56 92 GLY A O 1
ATOM 715 N N . ARG A 1 93 ? -5.421 -1.649 19.625 1.00 95.94 93 ARG A N 1
ATOM 716 C CA . ARG A 1 93 ? -6.270 -2.629 18.937 1.00 95.94 93 ARG A CA 1
ATOM 717 C C . ARG A 1 93 ? -5.888 -2.772 17.470 1.00 95.94 93 ARG A C 1
ATOM 719 O O . ARG A 1 93 ? -5.145 -1.959 16.921 1.00 95.94 93 ARG A O 1
ATOM 726 N N . ALA A 1 94 ? -6.406 -3.816 16.828 1.00 97.06 94 ALA A N 1
ATOM 727 C CA . ALA A 1 94 ? -6.325 -3.938 15.379 1.00 97.06 94 ALA A CA 1
ATOM 728 C C . ALA A 1 94 ? -7.224 -2.895 14.704 1.00 97.06 94 ALA A C 1
ATOM 730 O O . ALA A 1 94 ? -8.333 -2.628 15.164 1.00 97.06 94 ALA A O 1
ATOM 731 N N . ILE A 1 95 ? -6.745 -2.332 13.602 1.00 96.81 95 ILE A N 1
ATOM 732 C CA . ILE A 1 95 ? -7.424 -1.274 12.846 1.00 96.81 95 ILE A CA 1
ATOM 733 C C . ILE A 1 95 ? -7.437 -1.617 11.361 1.00 96.81 95 ILE A C 1
ATOM 735 O O . ILE A 1 95 ? -6.659 -2.457 10.893 1.00 96.81 95 ILE A O 1
ATOM 739 N N . SER A 1 96 ? -8.332 -0.969 10.620 1.00 96.94 96 SER A N 1
ATOM 740 C CA . SER A 1 96 ? -8.360 -1.101 9.165 1.00 96.94 96 SER A CA 1
ATOM 741 C C . SER A 1 96 ? -7.130 -0.441 8.534 1.00 96.94 96 SER A C 1
ATOM 743 O O . SER A 1 96 ? -6.557 0.507 9.076 1.00 96.94 96 SER A O 1
ATOM 745 N N . MET A 1 97 ? -6.714 -0.943 7.370 1.00 96.31 97 MET A N 1
ATOM 746 C CA . MET A 1 97 ? -5.572 -0.373 6.649 1.00 96.31 97 MET A CA 1
ATOM 747 C C . MET A 1 97 ? -5.805 1.089 6.241 1.00 96.31 97 MET A C 1
ATOM 749 O O . MET A 1 97 ? -4.855 1.861 6.242 1.00 96.31 97 MET A O 1
ATOM 753 N N . ASP A 1 98 ? -7.044 1.467 5.918 1.00 96.06 98 ASP A N 1
ATOM 754 C CA . ASP A 1 98 ? -7.383 2.841 5.527 1.00 96.06 98 ASP A CA 1
ATOM 755 C C . ASP A 1 98 ? -7.233 3.798 6.717 1.00 96.06 98 ASP A C 1
ATOM 757 O O . ASP A 1 98 ? -6.518 4.792 6.620 1.00 96.06 98 ASP A O 1
ATOM 761 N N . GLN A 1 99 ? -7.761 3.418 7.888 1.00 96.19 99 GLN A N 1
ATOM 762 C CA . GLN A 1 99 ? -7.587 4.188 9.127 1.00 96.19 99 GLN A CA 1
ATOM 763 C C . GLN A 1 99 ? -6.119 4.314 9.546 1.00 96.19 99 GLN A C 1
ATOM 765 O O . GLN A 1 99 ? -5.701 5.371 10.013 1.00 96.19 99 GLN A O 1
ATOM 770 N N . LEU A 1 100 ? -5.325 3.250 9.380 1.00 96.62 100 LEU A N 1
ATOM 771 C CA . LEU A 1 100 ? -3.887 3.296 9.650 1.00 96.62 100 LEU A CA 1
ATOM 772 C C . LEU A 1 100 ? -3.191 4.328 8.756 1.00 96.62 100 LEU A C 1
ATOM 774 O O . LEU A 1 100 ? -2.354 5.094 9.225 1.00 96.62 100 LEU A O 1
ATOM 778 N N . LEU A 1 101 ? -3.545 4.348 7.473 1.00 96.25 101 LEU A N 1
ATOM 779 C CA . LEU A 1 101 ? -2.953 5.241 6.486 1.00 96.25 101 LEU A CA 1
ATOM 780 C C . LEU A 1 101 ? -3.310 6.703 6.775 1.0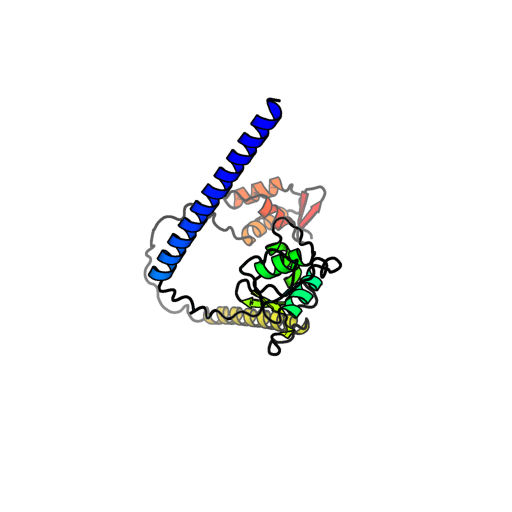0 96.25 101 LEU A C 1
ATOM 782 O O . LEU A 1 101 ? -2.431 7.563 6.755 1.00 96.25 101 LEU A O 1
ATOM 786 N N . ASP A 1 102 ? -4.570 6.970 7.108 1.00 96.06 102 ASP A N 1
ATOM 787 C CA . ASP A 1 102 ? -5.029 8.310 7.471 1.00 96.06 102 ASP A CA 1
ATOM 788 C C . ASP A 1 102 ? -4.411 8.784 8.789 1.00 96.06 102 ASP A C 1
ATOM 790 O O . ASP A 1 102 ? -3.958 9.923 8.876 1.00 96.06 102 ASP A O 1
ATOM 794 N N . GLY A 1 103 ? -4.296 7.907 9.791 1.00 95.25 103 GLY A N 1
ATOM 795 C CA . GLY A 1 103 ? -3.603 8.208 11.047 1.00 95.25 103 GLY A CA 1
ATOM 796 C C . GLY A 1 103 ? -2.122 8.533 10.844 1.00 95.25 103 GLY A C 1
ATOM 797 O O . GLY A 1 103 ? -1.610 9.490 11.420 1.00 95.25 103 GLY A O 1
ATOM 798 N N . MET A 1 104 ? -1.441 7.788 9.971 1.00 96.25 104 MET A N 1
ATOM 799 C CA . MET A 1 104 ? -0.048 8.060 9.611 1.00 96.25 104 MET A CA 1
ATOM 800 C C . MET A 1 104 ? 0.112 9.398 8.885 1.00 96.25 104 MET A C 1
ATOM 802 O O . MET A 1 104 ? 1.001 10.167 9.240 1.00 96.25 104 MET A O 1
ATOM 806 N N . LYS A 1 105 ? -0.761 9.699 7.915 1.00 95.69 105 LYS A N 1
ATOM 807 C CA . LYS A 1 105 ? -0.755 10.983 7.195 1.00 95.69 105 LYS A CA 1
ATOM 808 C C . LYS A 1 105 ? -1.016 12.159 8.129 1.00 95.69 105 LYS A C 1
ATOM 810 O O . LYS A 1 105 ? -0.326 13.167 8.035 1.00 95.69 105 LYS A O 1
ATOM 815 N N . ARG A 1 106 ? -1.988 12.018 9.038 1.00 96.00 106 ARG A N 1
ATOM 816 C CA . ARG A 1 106 ? -2.311 13.037 10.045 1.00 96.00 106 ARG A CA 1
ATOM 817 C C . ARG A 1 106 ? -1.149 13.293 10.992 1.00 96.00 106 ARG A C 1
ATOM 819 O O . ARG A 1 106 ? -0.956 14.436 11.358 1.00 96.00 106 ARG A O 1
ATOM 826 N N . GLY A 1 107 ? -0.380 12.266 11.351 1.00 95.81 107 GLY A N 1
ATOM 827 C CA . GLY A 1 107 ? 0.836 12.418 12.155 1.00 95.81 107 GLY A CA 1
ATOM 828 C C . GLY A 1 107 ? 2.101 12.738 11.349 1.00 95.81 107 GLY A C 1
ATOM 829 O O . GLY A 1 107 ? 3.198 12.552 11.868 1.00 95.81 107 GLY A O 1
ATOM 830 N N . GLY A 1 108 ? 1.982 13.154 10.084 1.00 96.44 108 GLY A N 1
ATOM 831 C CA . GLY A 1 108 ? 3.111 13.668 9.303 1.00 96.44 108 GLY A CA 1
ATOM 832 C C . GLY A 1 108 ? 3.999 12.603 8.653 1.00 96.44 108 GLY A C 1
ATOM 833 O O . GLY A 1 108 ? 5.013 12.940 8.044 1.00 96.44 108 GLY A O 1
ATOM 834 N N . ALA A 1 109 ? 3.638 11.317 8.726 1.00 96.81 109 ALA A N 1
ATOM 835 C CA . ALA A 1 109 ? 4.383 10.257 8.049 1.00 96.81 109 ALA A CA 1
ATOM 836 C C . ALA A 1 109 ? 4.008 10.165 6.562 1.00 96.81 109 ALA A C 1
ATOM 838 O O . ALA A 1 109 ? 2.843 9.994 6.191 1.00 96.81 109 ALA A O 1
ATOM 839 N N . HIS A 1 110 ? 5.019 10.192 5.691 1.00 94.56 110 HIS A N 1
ATOM 840 C CA . HIS A 1 110 ? 4.818 10.090 4.248 1.00 94.56 110 HIS A CA 1
ATOM 841 C C . HIS A 1 110 ? 4.799 8.629 3.758 1.00 94.56 110 HIS A C 1
ATOM 843 O O . HIS A 1 110 ? 5.767 7.871 3.898 1.00 94.56 110 HIS A O 1
ATOM 849 N N . VAL A 1 111 ? 3.694 8.233 3.119 1.00 94.94 111 VAL A N 1
ATOM 850 C CA . VAL A 1 111 ? 3.542 6.932 2.449 1.00 94.94 111 VAL A CA 1
ATOM 851 C C . VAL A 1 111 ? 3.539 7.154 0.938 1.00 94.94 111 VAL A C 1
ATOM 853 O O . VAL A 1 111 ? 2.532 7.575 0.377 1.00 94.94 111 VAL A O 1
ATOM 856 N N . GLY A 1 112 ? 4.676 6.891 0.291 1.00 92.25 112 GLY A N 1
ATOM 857 C CA . GLY A 1 112 ? 4.823 7.023 -1.162 1.00 92.25 112 GLY A CA 1
ATOM 858 C C . GLY A 1 112 ? 4.238 5.849 -1.961 1.00 92.25 112 GLY A C 1
ATOM 859 O O . GLY A 1 112 ? 3.792 4.848 -1.396 1.00 92.25 112 GLY A O 1
ATOM 860 N N . GLY A 1 113 ? 4.310 5.958 -3.293 1.00 94.25 113 GLY A N 1
ATOM 861 C CA . GLY A 1 113 ? 3.854 4.949 -4.260 1.00 94.25 113 GLY A CA 1
ATOM 862 C C . GLY A 1 113 ? 2.567 5.342 -4.995 1.00 94.25 113 GLY A C 1
ATOM 863 O O . GLY A 1 113 ? 1.867 6.254 -4.569 1.00 94.25 113 GLY A O 1
ATOM 864 N N . ALA A 1 114 ? 2.262 4.652 -6.102 1.00 94.88 114 ALA A N 1
ATOM 865 C CA . ALA A 1 114 ? 1.020 4.863 -6.859 1.00 94.88 114 ALA A CA 1
ATOM 866 C C . ALA A 1 114 ? -0.216 4.504 -6.015 1.00 94.88 114 ALA A C 1
ATOM 868 O O . ALA A 1 114 ? -1.158 5.282 -5.933 1.00 94.88 114 ALA A O 1
ATOM 869 N N . ASP A 1 115 ? -0.140 3.368 -5.312 1.00 96.69 115 ASP A N 1
ATOM 870 C CA . ASP A 1 115 ? -1.151 2.922 -4.356 1.00 96.69 115 ASP A CA 1
ATOM 871 C C . ASP A 1 115 ? -0.546 2.875 -2.944 1.00 96.69 115 ASP A C 1
ATOM 873 O O . ASP A 1 115 ? 0.131 1.895 -2.585 1.00 96.69 115 ASP A O 1
ATOM 877 N N . PRO A 1 116 ? -0.774 3.896 -2.098 1.00 96.25 116 PRO A N 1
ATOM 878 C CA . PRO A 1 116 ? -0.143 3.972 -0.782 1.00 96.25 116 PRO A CA 1
ATOM 879 C C . PRO A 1 116 ? -0.598 2.823 0.130 1.00 96.25 116 PRO A C 1
ATOM 881 O O . PRO A 1 116 ? 0.197 2.291 0.900 1.00 96.25 116 PRO A O 1
ATOM 884 N N . LYS A 1 117 ? -1.849 2.359 -0.011 1.00 96.06 117 LYS A N 1
ATOM 885 C CA . LYS A 1 117 ? -2.417 1.240 0.763 1.00 96.06 117 LYS A CA 1
ATOM 886 C C . LYS A 1 117 ? -1.688 -0.075 0.503 1.00 96.06 117 LYS A C 1
ATOM 888 O O . LYS A 1 117 ? -1.324 -0.791 1.437 1.00 96.06 117 LYS A O 1
ATOM 893 N N . VAL A 1 118 ? -1.450 -0.387 -0.771 1.00 96.12 118 VAL A N 1
ATOM 894 C CA . VAL A 1 118 ? -0.737 -1.603 -1.186 1.00 96.12 118 VAL A CA 1
ATOM 895 C C . VAL A 1 118 ? 0.731 -1.506 -0.788 1.00 96.12 118 VAL A C 1
ATOM 897 O O . VAL A 1 118 ? 1.289 -2.467 -0.257 1.00 96.12 118 VAL A O 1
ATOM 900 N N . THR A 1 119 ? 1.338 -0.336 -0.983 1.00 96.31 119 THR A N 1
ATOM 901 C CA . THR A 1 119 ? 2.746 -0.084 -0.656 1.00 96.31 119 THR A CA 1
ATOM 902 C C . THR A 1 119 ? 3.003 -0.244 0.841 1.00 96.31 119 THR A C 1
ATOM 904 O O . THR A 1 119 ? 3.894 -1.003 1.234 1.00 96.31 119 THR A O 1
ATOM 907 N N . LEU A 1 120 ? 2.163 0.372 1.678 1.00 96.44 120 LEU A N 1
ATOM 908 C CA . LEU A 1 120 ? 2.212 0.228 3.129 1.00 96.44 120 LEU A CA 1
ATOM 909 C C . LEU A 1 120 ? 2.026 -1.234 3.539 1.00 96.44 120 LEU A C 1
ATOM 911 O O . LEU A 1 120 ? 2.846 -1.780 4.272 1.00 96.44 120 LEU A O 1
ATOM 915 N N . TYR A 1 121 ? 1.007 -1.912 3.007 1.00 96.12 121 TYR A N 1
ATOM 916 C CA . TYR A 1 121 ? 0.761 -3.319 3.311 1.00 96.12 121 TYR A CA 1
ATOM 917 C C . TYR A 1 121 ? 1.973 -4.213 2.989 1.00 96.12 121 TYR A C 1
ATOM 919 O O . TYR A 1 121 ? 2.382 -5.039 3.811 1.00 96.12 121 TYR A O 1
ATOM 927 N N . VAL A 1 122 ? 2.584 -4.036 1.813 1.00 95.31 122 VAL A N 1
ATOM 928 C CA . VAL A 1 122 ? 3.777 -4.789 1.401 1.00 95.31 122 VAL A CA 1
ATOM 929 C C . VAL A 1 122 ? 4.961 -4.489 2.320 1.00 95.31 122 VAL A C 1
ATOM 931 O O . VAL A 1 122 ? 5.653 -5.425 2.728 1.00 95.31 122 VAL A O 1
ATOM 934 N N . SER A 1 123 ? 5.173 -3.220 2.677 1.00 94.81 123 SER A N 1
ATOM 935 C CA . SER A 1 123 ? 6.217 -2.783 3.613 1.00 94.81 123 SER A CA 1
ATOM 936 C C . SER A 1 123 ? 6.060 -3.464 4.981 1.00 94.81 123 SER A C 1
ATOM 938 O O . SER A 1 123 ? 6.984 -4.121 5.470 1.00 94.81 123 SER A O 1
ATOM 940 N N . LEU A 1 124 ? 4.845 -3.450 5.542 1.00 95.75 124 LEU A N 1
ATOM 941 C CA . LEU A 1 124 ? 4.544 -4.049 6.846 1.00 95.75 124 LEU A CA 1
ATOM 942 C C . LEU A 1 124 ? 4.707 -5.574 6.851 1.00 95.75 124 LEU A C 1
ATOM 944 O O . LEU A 1 124 ? 5.274 -6.129 7.793 1.00 95.75 124 LEU A O 1
ATOM 948 N N . MET A 1 125 ? 4.263 -6.267 5.798 1.00 93.88 125 MET A N 1
ATOM 949 C CA . MET A 1 125 ? 4.367 -7.732 5.712 1.00 93.88 125 MET A CA 1
ATOM 950 C C . MET A 1 125 ? 5.785 -8.234 5.421 1.00 93.88 125 MET A C 1
ATOM 952 O O . MET A 1 125 ? 6.114 -9.375 5.757 1.00 93.88 125 MET A O 1
ATOM 956 N N . ARG A 1 126 ? 6.636 -7.409 4.799 1.00 92.31 126 ARG A N 1
ATOM 957 C CA . ARG A 1 126 ? 8.042 -7.748 4.520 1.00 92.31 126 ARG A CA 1
ATOM 958 C C . ARG A 1 126 ? 8.976 -7.494 5.700 1.00 92.31 126 ARG A C 1
ATOM 960 O O . ARG A 1 126 ? 10.145 -7.873 5.618 1.00 92.31 126 ARG A O 1
ATOM 967 N N . ASN A 1 127 ? 8.486 -6.915 6.796 1.00 90.00 127 ASN A N 1
ATOM 968 C CA . ASN A 1 127 ? 9.329 -6.589 7.937 1.00 90.00 127 ASN A CA 1
ATOM 969 C C . ASN A 1 127 ? 10.069 -7.808 8.511 1.00 90.00 127 ASN A C 1
ATOM 971 O O . ASN A 1 127 ? 9.442 -8.832 8.813 1.00 90.00 127 ASN A O 1
ATOM 975 N N . PRO A 1 128 ? 11.386 -7.696 8.768 1.00 86.25 128 PRO A N 1
ATOM 976 C CA . PRO A 1 128 ? 12.179 -8.807 9.286 1.00 86.25 128 PRO A CA 1
ATOM 977 C C . PRO A 1 128 ? 11.743 -9.222 10.696 1.00 86.25 128 PRO A C 1
ATOM 979 O O . PRO A 1 128 ? 11.815 -10.405 11.031 1.00 86.25 128 PRO A O 1
ATOM 982 N N . LYS A 1 129 ? 11.250 -8.267 11.498 1.00 88.81 129 LYS A N 1
ATOM 983 C CA . LYS A 1 129 ? 10.811 -8.489 12.884 1.00 88.81 129 LYS A CA 1
ATOM 984 C C . LYS A 1 129 ? 9.431 -9.155 12.995 1.00 88.81 129 LYS A C 1
ATOM 986 O O . LYS A 1 129 ? 9.119 -9.702 14.045 1.00 88.81 129 LYS A O 1
ATOM 991 N N . ARG A 1 130 ? 8.622 -9.154 11.921 1.00 88.94 130 ARG A N 1
ATOM 992 C CA . ARG A 1 130 ? 7.266 -9.751 11.877 1.00 88.94 130 ARG A CA 1
ATOM 993 C C . ARG A 1 130 ? 6.372 -9.354 13.064 1.00 88.94 130 ARG A C 1
ATOM 995 O O . ARG A 1 130 ? 5.654 -10.179 13.627 1.00 88.94 130 ARG A O 1
ATOM 1002 N N . GLU A 1 131 ? 6.433 -8.081 13.444 1.00 94.75 131 GLU A N 1
ATOM 1003 C CA . GLU A 1 131 ? 5.673 -7.528 14.573 1.00 94.75 131 GLU A CA 1
ATOM 1004 C C . GLU A 1 131 ? 4.197 -7.295 14.228 1.00 94.75 131 GLU A C 1
ATOM 1006 O O . GLU A 1 131 ? 3.372 -7.185 15.128 1.00 94.75 131 GLU A O 1
ATOM 1011 N N . PHE A 1 132 ? 3.854 -7.268 12.938 1.00 96.12 132 PHE A N 1
ATOM 1012 C CA . PHE A 1 132 ? 2.495 -7.060 12.447 1.00 96.12 132 PHE A CA 1
ATOM 1013 C C . PHE A 1 132 ? 1.811 -8.393 12.150 1.00 96.12 132 PHE A C 1
ATOM 1015 O O . PHE A 1 132 ? 2.404 -9.309 11.574 1.00 96.12 132 PHE A O 1
ATOM 1022 N N . VAL A 1 133 ? 0.539 -8.481 12.520 1.00 95.44 133 VAL A N 1
ATOM 1023 C CA . VAL A 1 133 ? -0.321 -9.647 12.329 1.00 95.44 133 VAL A CA 1
ATOM 1024 C C . VAL A 1 133 ? -1.588 -9.203 11.605 1.00 95.44 133 VAL A C 1
ATOM 1026 O O . VAL A 1 133 ? -2.154 -8.153 11.904 1.00 95.44 133 VAL A O 1
ATOM 1029 N N . ARG A 1 134 ? -2.040 -10.014 10.645 1.00 95.56 134 ARG A N 1
ATOM 1030 C CA . ARG A 1 134 ? -3.348 -9.840 10.004 1.00 95.56 134 ARG A CA 1
ATOM 1031 C C . ARG A 1 134 ? -4.388 -10.547 10.862 1.00 95.56 134 ARG A C 1
ATOM 1033 O O . ARG A 1 134 ? -4.255 -11.746 11.096 1.00 95.56 134 ARG A O 1
ATOM 1040 N N . VAL A 1 135 ? -5.368 -9.794 11.348 1.00 93.50 135 VAL A N 1
ATOM 1041 C CA . VAL A 1 135 ? -6.391 -10.280 12.296 1.00 93.50 135 VAL A CA 1
ATOM 1042 C C . VAL A 1 135 ? -7.683 -10.670 11.567 1.00 93.50 135 VAL A C 1
ATOM 1044 O O . VAL A 1 135 ? -8.512 -11.396 12.097 1.00 93.50 135 VAL A O 1
ATOM 1047 N N . GLY A 1 136 ? -7.805 -10.268 10.305 1.00 91.88 136 GLY A N 1
ATOM 1048 C CA . GLY A 1 136 ? -8.886 -10.616 9.395 1.00 91.88 136 GLY A CA 1
ATOM 1049 C C . GLY A 1 136 ? -8.630 -9.983 8.033 1.00 91.88 136 GLY A C 1
ATOM 1050 O O . GLY A 1 136 ? -7.520 -9.509 7.751 1.00 91.88 136 GLY A O 1
ATOM 1051 N N . ASP A 1 137 ? -9.661 -9.940 7.199 1.00 89.62 137 ASP A N 1
ATOM 1052 C CA . ASP A 1 137 ? -9.579 -9.272 5.906 1.00 89.62 137 ASP A CA 1
ATOM 1053 C C . ASP A 1 137 ? -9.574 -7.753 6.098 1.00 89.62 137 ASP A C 1
ATOM 1055 O O . ASP A 1 137 ? -10.520 -7.159 6.601 1.00 89.62 137 ASP A O 1
ATOM 1059 N N . GLY A 1 138 ? -8.456 -7.117 5.742 1.00 91.44 138 GLY A N 1
ATOM 1060 C CA . GLY A 1 138 ? -8.298 -5.659 5.801 1.00 91.44 138 GLY A CA 1
ATOM 1061 C C . GLY A 1 138 ? -7.883 -5.080 7.160 1.00 91.44 138 GLY A C 1
ATOM 1062 O O . GLY A 1 138 ? -7.533 -3.901 7.211 1.00 91.44 138 GLY A O 1
ATOM 1063 N N . PHE A 1 139 ? -7.834 -5.892 8.221 1.00 96.81 139 PHE A N 1
ATOM 1064 C CA . PHE A 1 139 ? -7.412 -5.459 9.557 1.00 96.81 139 PHE A CA 1
ATOM 1065 C C . PHE A 1 139 ? -5.982 -5.884 9.880 1.00 96.81 139 PHE A C 1
ATOM 1067 O O . PHE A 1 139 ? -5.575 -7.034 9.668 1.00 96.81 139 PHE A O 1
ATOM 1074 N N . ILE A 1 140 ? -5.225 -4.949 10.445 1.00 97.19 140 ILE A N 1
ATOM 1075 C CA . ILE A 1 140 ? -3.849 -5.160 10.877 1.00 97.19 140 ILE A CA 1
ATOM 1076 C C . ILE A 1 140 ? -3.700 -4.775 12.345 1.00 97.19 140 ILE A C 1
ATOM 1078 O O . ILE A 1 140 ? -4.245 -3.776 12.806 1.00 97.19 140 ILE A O 1
ATOM 1082 N N . GLY A 1 141 ? -2.972 -5.601 13.085 1.00 97.06 141 GLY A N 1
ATOM 1083 C CA . GLY A 1 141 ? -2.678 -5.381 14.492 1.00 97.06 141 GLY A CA 1
ATOM 1084 C C . GLY A 1 141 ? -1.230 -5.713 14.811 1.00 97.06 141 GLY A C 1
ATOM 1085 O O . GLY A 1 141 ? -0.505 -6.295 13.997 1.00 97.06 141 GLY A O 1
ATOM 1086 N N . LEU A 1 142 ? -0.806 -5.354 16.018 1.00 97.06 142 LEU A N 1
ATOM 1087 C CA . LEU A 1 142 ? 0.483 -5.781 16.540 1.00 97.06 142 LEU A CA 1
ATOM 1088 C C . LEU A 1 142 ? 0.375 -7.184 17.122 1.00 97.06 142 LEU A C 1
ATOM 1090 O O . LEU A 1 142 ? -0.622 -7.561 17.730 1.00 97.06 142 LEU A O 1
ATOM 1094 N N . ARG A 1 143 ? 1.455 -7.949 16.989 1.00 95.19 143 ARG A N 1
ATOM 1095 C CA . ARG A 1 143 ? 1.619 -9.251 17.636 1.00 95.19 143 ARG A CA 1
ATOM 1096 C C . ARG A 1 143 ? 1.489 -9.159 19.157 1.00 95.19 143 ARG A C 1
ATOM 1098 O O . ARG A 1 143 ? 1.017 -10.110 19.767 1.00 95.19 143 ARG A O 1
ATOM 1105 N N . GLU A 1 144 ? 1.904 -8.037 19.745 1.00 95.56 144 GLU A N 1
ATOM 1106 C CA . GLU A 1 144 ? 1.796 -7.757 21.184 1.00 95.56 144 GLU A CA 1
ATOM 1107 C C . GLU A 1 144 ? 0.341 -7.854 21.683 1.00 95.56 144 GLU A C 1
ATOM 1109 O O . GLU A 1 144 ? 0.120 -8.267 22.815 1.00 95.56 144 GLU A O 1
ATOM 1114 N N . PHE A 1 145 ? -0.652 -7.592 20.823 1.00 95.94 145 PHE A N 1
ATOM 1115 C CA . PHE A 1 145 ? -2.075 -7.709 21.168 1.00 95.94 145 PHE A CA 1
ATOM 1116 C C . PHE A 1 145 ? -2.565 -9.164 21.259 1.00 95.94 145 PHE A C 1
ATOM 1118 O O . PHE A 1 145 ? -3.666 -9.414 21.739 1.00 95.94 145 PHE A O 1
ATOM 1125 N N . TYR A 1 146 ? -1.762 -10.134 20.803 1.00 95.06 146 TYR A N 1
ATOM 1126 C CA . TYR A 1 146 ? -2.157 -11.538 20.670 1.00 95.06 146 TYR A CA 1
ATOM 1127 C C . TYR A 1 146 ? -1.112 -12.482 21.293 1.00 95.06 146 TYR A C 1
ATOM 1129 O O . TYR A 1 146 ? -0.382 -13.171 20.567 1.00 95.06 146 TYR A O 1
ATOM 1137 N N . PRO A 1 147 ? -1.037 -12.575 22.636 1.00 90.44 147 PRO A N 1
ATOM 1138 C CA . PRO A 1 147 ? -0.019 -13.371 23.331 1.00 90.44 147 PRO A CA 1
ATOM 1139 C C . PRO A 1 147 ? -0.084 -14.889 23.059 1.00 90.44 147 PRO A C 1
ATOM 1141 O O . PRO A 1 147 ? 0.894 -15.591 23.304 1.00 90.44 147 PRO A O 1
ATOM 1144 N N . GLY A 1 148 ? -1.178 -15.408 22.489 1.00 88.94 148 GLY A N 1
ATOM 1145 C CA . GLY A 1 148 ? -1.326 -16.825 22.120 1.00 88.94 148 GLY A CA 1
ATOM 1146 C C . GLY A 1 148 ? -0.764 -17.215 20.745 1.00 88.94 148 GLY A C 1
ATOM 1147 O O . GLY A 1 148 ? -0.743 -18.397 20.401 1.00 88.94 148 GLY A O 1
ATOM 1148 N N . LEU A 1 149 ? -0.311 -16.258 19.926 1.00 87.25 149 LEU A N 1
ATOM 1149 C CA . LEU A 1 149 ? 0.144 -16.566 18.568 1.00 87.25 149 LEU A CA 1
ATOM 1150 C C . LEU A 1 149 ? 1.556 -17.184 18.576 1.00 87.25 149 LEU A C 1
ATOM 1152 O O . LEU A 1 149 ? 2.486 -16.576 19.122 1.00 87.25 149 LEU A O 1
ATOM 1156 N N . PRO A 1 150 ? 1.794 -18.325 17.892 1.00 82.12 150 PRO A N 1
ATOM 1157 C CA . PRO A 1 150 ? 3.087 -19.011 17.914 1.00 82.12 150 PRO A CA 1
ATOM 1158 C C . PRO A 1 150 ? 4.188 -18.070 17.436 1.00 82.12 150 PRO A C 1
ATOM 1160 O O . PRO A 1 150 ? 4.080 -17.537 16.332 1.00 82.12 150 PRO A O 1
ATOM 1163 N N . LYS A 1 151 ? 5.216 -17.819 18.262 1.00 74.25 151 LYS A N 1
ATOM 1164 C CA . LYS A 1 151 ? 6.322 -16.891 17.953 1.00 74.25 151 LYS A CA 1
ATOM 1165 C C . LYS A 1 151 ? 6.842 -17.154 16.541 1.00 74.25 151 LYS A C 1
ATOM 1167 O O . LYS A 1 151 ? 7.227 -18.275 16.219 1.00 74.25 151 LYS A O 1
ATOM 1172 N N . SER A 1 152 ? 6.843 -16.127 15.688 1.00 65.00 152 SER A N 1
ATOM 1173 C CA . SER A 1 152 ? 7.362 -16.216 14.321 1.00 65.00 152 SER A CA 1
ATOM 1174 C C . SER A 1 152 ? 8.889 -16.222 14.335 1.00 65.00 152 SER A C 1
ATOM 1176 O O . SER A 1 152 ? 9.535 -15.362 13.740 1.00 65.00 152 SER A O 1
ATOM 1178 N N . THR A 1 153 ? 9.489 -17.168 15.050 1.00 65.06 153 THR A N 1
ATOM 1179 C CA . THR A 1 153 ? 10.911 -17.441 14.906 1.00 65.06 153 THR A CA 1
ATOM 1180 C C . THR A 1 153 ? 11.126 -17.960 13.486 1.00 65.06 153 THR A C 1
ATOM 1182 O O . THR A 1 153 ? 10.319 -18.735 12.955 1.00 65.06 153 THR A O 1
ATOM 1185 N N . LYS A 1 154 ? 12.207 -17.520 12.829 1.00 58.66 154 LYS A N 1
ATOM 1186 C CA . LYS A 1 154 ? 12.618 -18.045 11.512 1.00 58.66 154 LYS A CA 1
ATOM 1187 C C . LYS A 1 154 ? 12.653 -19.584 11.507 1.00 58.66 154 LYS A C 1
ATOM 1189 O O . LYS A 1 154 ? 12.364 -20.209 10.484 1.00 58.66 154 LYS A O 1
ATOM 1194 N N . ASP A 1 155 ? 12.909 -20.188 12.664 1.00 57.03 155 ASP A N 1
ATOM 1195 C CA . ASP A 1 155 ? 12.954 -21.634 12.865 1.00 57.03 155 ASP A CA 1
ATOM 1196 C C . ASP A 1 155 ? 11.585 -22.315 12.762 1.00 57.03 155 ASP A C 1
ATOM 1198 O O . ASP A 1 155 ? 11.486 -23.414 12.208 1.00 57.03 155 ASP A O 1
ATOM 1202 N N . GLY A 1 156 ? 10.508 -21.651 13.197 1.00 58.41 156 GLY A N 1
ATOM 1203 C CA . GLY A 1 156 ? 9.142 -22.167 13.069 1.00 58.41 156 GLY A CA 1
ATOM 1204 C C . GLY A 1 156 ? 8.711 -22.334 11.609 1.00 58.41 156 GLY A C 1
ATOM 1205 O O . GLY A 1 156 ? 8.104 -23.340 11.241 1.00 58.41 156 GLY A O 1
ATOM 1206 N N . LEU A 1 157 ? 9.107 -21.403 10.735 1.00 55.62 157 LEU A N 1
ATOM 1207 C CA . LEU A 1 157 ? 8.805 -21.465 9.300 1.00 55.62 157 LEU A CA 1
ATOM 1208 C C . LEU A 1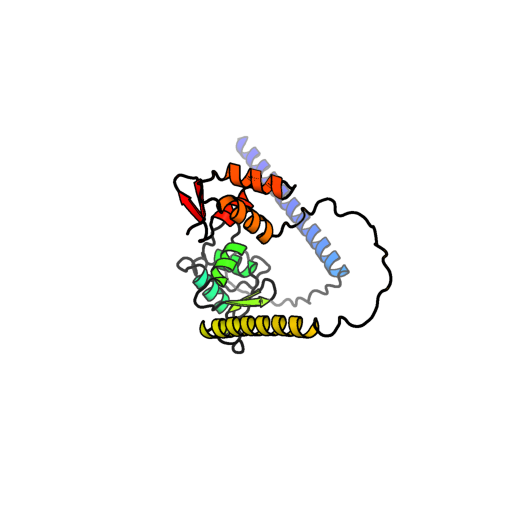 157 ? 9.642 -22.510 8.562 1.00 55.62 157 LEU A C 1
ATOM 1210 O O . LEU A 1 157 ? 9.117 -23.173 7.670 1.00 55.62 157 LEU A O 1
ATOM 1214 N N . ARG A 1 158 ? 10.908 -22.719 8.949 1.00 60.25 158 ARG A N 1
ATOM 1215 C CA . ARG A 1 158 ? 11.715 -23.830 8.413 1.00 60.25 158 ARG A CA 1
ATOM 1216 C C . ARG A 1 158 ? 11.126 -25.185 8.803 1.00 60.25 158 ARG A C 1
ATOM 1218 O O . ARG A 1 158 ? 11.070 -26.081 7.960 1.00 60.25 158 ARG A O 1
ATOM 1225 N N . LYS A 1 159 ? 10.633 -25.326 10.039 1.00 58.88 159 LYS A N 1
ATOM 1226 C CA . LYS A 1 159 ? 9.939 -26.542 10.491 1.00 58.88 159 LYS A CA 1
ATOM 1227 C C . LYS A 1 159 ? 8.601 -26.741 9.766 1.00 58.88 159 LYS A C 1
ATOM 1229 O O . LYS A 1 159 ? 8.348 -27.838 9.274 1.00 58.88 159 LYS A O 1
ATOM 1234 N N . ALA A 1 160 ? 7.797 -25.690 9.589 1.00 60.69 160 ALA A N 1
ATOM 1235 C CA . ALA A 1 160 ? 6.535 -25.766 8.847 1.00 60.69 160 ALA A CA 1
ATOM 1236 C C . ALA A 1 160 ? 6.737 -26.058 7.346 1.00 60.69 160 ALA A C 1
ATOM 1238 O O . ALA A 1 160 ? 6.005 -26.860 6.765 1.00 60.69 160 ALA A O 1
ATOM 1239 N N . ALA A 1 161 ? 7.753 -25.464 6.714 1.00 61.03 161 ALA A N 1
ATOM 1240 C CA . ALA A 1 161 ? 8.099 -25.743 5.322 1.00 61.03 161 ALA A CA 1
ATOM 1241 C C . ALA A 1 161 ? 8.557 -27.200 5.142 1.00 61.03 161 ALA A C 1
ATOM 1243 O O . ALA A 1 161 ? 8.017 -27.892 4.281 1.00 61.03 161 ALA A O 1
ATOM 1244 N N . LYS A 1 162 ? 9.456 -27.706 6.004 1.00 60.38 162 LYS A N 1
ATOM 1245 C CA . LYS A 1 162 ? 9.888 -29.119 5.983 1.00 60.38 162 LYS A CA 1
ATOM 1246 C C . LYS A 1 162 ? 8.727 -30.092 6.223 1.00 60.38 162 LYS A C 1
ATOM 1248 O O . LYS A 1 162 ? 8.638 -31.114 5.543 1.00 60.38 162 LYS A O 1
ATOM 1253 N N . ALA A 1 163 ? 7.792 -29.758 7.115 1.00 62.19 163 ALA A N 1
ATOM 1254 C CA . ALA A 1 163 ? 6.605 -30.578 7.361 1.00 62.19 163 ALA A CA 1
ATOM 1255 C C . ALA A 1 163 ? 5.691 -30.691 6.122 1.00 62.19 163 ALA A C 1
ATOM 1257 O O . ALA A 1 163 ? 5.154 -31.764 5.834 1.00 62.19 163 ALA A O 1
ATOM 1258 N N . ARG A 1 164 ? 5.542 -29.611 5.339 1.00 60.94 164 ARG A N 1
ATOM 1259 C CA . ARG A 1 164 ? 4.737 -29.624 4.102 1.00 60.94 164 ARG A CA 1
ATOM 1260 C C . ARG A 1 164 ? 5.397 -30.430 2.981 1.00 60.94 164 ARG A C 1
ATOM 1262 O O . ARG A 1 164 ? 4.679 -31.099 2.235 1.00 60.94 164 ARG A O 1
ATOM 1269 N N . THR A 1 165 ? 6.726 -30.427 2.884 1.00 61.00 165 THR A N 1
ATOM 1270 C CA . THR A 1 165 ? 7.456 -31.222 1.880 1.00 61.00 165 THR A CA 1
ATOM 1271 C C . THR A 1 165 ? 7.338 -32.723 2.159 1.00 61.00 165 THR A C 1
ATOM 1273 O O . THR A 1 165 ? 6.998 -33.485 1.253 1.00 61.00 165 THR A O 1
ATOM 1276 N N . ASN A 1 166 ? 7.468 -33.145 3.424 1.00 59.38 166 ASN A N 1
ATOM 1277 C CA . ASN A 1 166 ? 7.304 -34.556 3.804 1.00 59.38 166 ASN A CA 1
ATOM 1278 C C . ASN A 1 166 ? 5.872 -35.073 3.578 1.00 59.38 166 ASN A C 1
ATOM 1280 O O . ASN A 1 166 ? 5.678 -36.206 3.136 1.00 59.38 166 ASN A O 1
ATOM 1284 N N . LYS A 1 167 ? 4.847 -34.237 3.796 1.00 59.62 167 LYS A N 1
ATOM 1285 C CA . LYS A 1 167 ? 3.446 -34.630 3.552 1.00 59.62 167 LYS A CA 1
ATOM 1286 C C . LYS A 1 167 ? 3.124 -34.796 2.060 1.00 59.62 167 LYS A C 1
ATOM 1288 O O . LYS A 1 167 ? 2.264 -35.607 1.714 1.00 59.62 167 LYS A O 1
ATOM 1293 N N . ARG A 1 168 ? 3.812 -34.070 1.167 1.00 58.84 168 ARG A N 1
ATOM 1294 C CA . ARG A 1 168 ? 3.675 -34.242 -0.292 1.00 58.84 168 ARG A CA 1
ATOM 1295 C C . ARG A 1 168 ? 4.326 -35.534 -0.782 1.00 58.84 168 ARG A C 1
ATOM 1297 O O . ARG A 1 168 ? 3.689 -36.241 -1.555 1.00 58.84 168 ARG A O 1
ATOM 1304 N N . HIS A 1 169 ? 5.508 -35.890 -0.279 1.00 57.62 169 HIS A N 1
ATOM 1305 C CA . HIS A 1 169 ? 6.167 -37.144 -0.667 1.00 57.62 169 HIS A CA 1
ATOM 1306 C C . HIS A 1 169 ? 5.331 -38.381 -0.301 1.00 57.62 169 HIS A C 1
ATOM 1308 O O . HIS A 1 169 ? 5.188 -39.300 -1.105 1.00 57.62 169 HIS A O 1
ATOM 1314 N N . ARG A 1 170 ? 4.667 -38.355 0.862 1.00 56.75 170 ARG A N 1
ATOM 1315 C CA . ARG A 1 170 ? 3.816 -39.462 1.327 1.00 56.75 170 ARG A CA 1
ATOM 1316 C C . ARG A 1 170 ? 2.514 -39.631 0.525 1.00 56.75 170 ARG A C 1
ATOM 1318 O O . ARG A 1 170 ? 1.956 -40.721 0.479 1.00 56.75 170 ARG A O 1
ATOM 1325 N N . ARG A 1 171 ? 2.016 -38.575 -0.134 1.00 56.47 171 ARG A N 1
ATOM 1326 C CA . ARG A 1 171 ? 0.815 -38.661 -0.993 1.00 56.47 171 ARG A CA 1
ATOM 1327 C C . ARG A 1 171 ? 1.113 -39.189 -2.395 1.00 56.47 171 ARG A C 1
ATOM 1329 O O . ARG A 1 171 ? 0.213 -39.739 -3.019 1.00 56.47 171 ARG A O 1
ATOM 1336 N N . VAL A 1 172 ? 2.347 -39.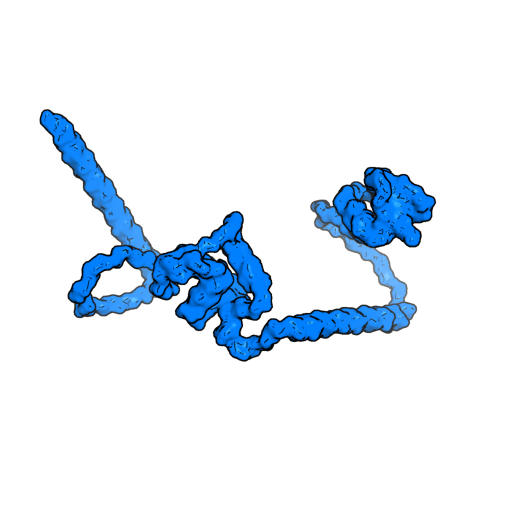044 -2.877 1.00 57.91 172 VAL A N 1
ATOM 1337 C CA . VAL A 1 172 ? 2.747 -39.573 -4.188 1.00 57.91 172 VAL A CA 1
ATOM 1338 C C . VAL A 1 172 ? 3.043 -41.073 -4.099 1.00 57.91 172 VAL A C 1
ATOM 1340 O O . VAL A 1 172 ? 2.558 -41.812 -4.949 1.00 57.91 172 VAL A O 1
ATOM 1343 N N . SER A 1 173 ? 3.700 -41.558 -3.033 1.00 56.31 173 SER A N 1
ATOM 1344 C CA . SER A 1 173 ? 3.969 -43.004 -2.896 1.00 56.31 173 SER A CA 1
ATOM 1345 C C . SER A 1 173 ? 2.705 -43.842 -2.654 1.00 56.31 173 SER A C 1
ATOM 1347 O O . SER A 1 173 ? 2.619 -44.975 -3.114 1.00 56.31 173 SER A O 1
ATOM 1349 N N . ASN A 1 174 ? 1.676 -43.284 -2.005 1.00 54.56 174 ASN A N 1
ATOM 1350 C CA . ASN A 1 174 ? 0.401 -43.992 -1.831 1.00 54.56 174 ASN A CA 1
ATOM 1351 C C . ASN A 1 174 ? -0.451 -44.050 -3.109 1.00 54.56 174 ASN A C 1
ATOM 1353 O O . ASN A 1 174 ? -1.393 -44.838 -3.169 1.00 54.56 174 ASN A O 1
ATOM 1357 N N . ARG A 1 175 ? -0.150 -43.235 -4.130 1.00 55.19 175 ARG A N 1
ATOM 1358 C CA . ARG A 1 175 ? -0.886 -43.256 -5.403 1.00 55.19 175 ARG A CA 1
ATOM 1359 C C . ARG A 1 175 ? -0.322 -44.301 -6.369 1.00 55.19 175 ARG A C 1
ATOM 1361 O O . ARG A 1 175 ? -1.101 -44.934 -7.071 1.00 55.19 175 ARG A O 1
ATOM 1368 N N . THR A 1 176 ? 0.986 -44.558 -6.340 1.00 55.59 176 THR A N 1
ATOM 1369 C CA . THR A 1 176 ? 1.613 -45.652 -7.104 1.00 55.59 176 THR A CA 1
ATOM 1370 C C . THR A 1 176 ? 1.309 -47.036 -6.526 1.00 55.59 176 THR A C 1
ATOM 1372 O O . THR A 1 176 ? 1.144 -47.974 -7.294 1.00 55.59 176 THR A O 1
ATOM 1375 N N . ALA A 1 177 ? 1.121 -47.167 -5.207 1.00 55.06 177 ALA A N 1
ATOM 1376 C CA . ALA A 1 177 ? 0.724 -48.443 -4.597 1.00 55.06 177 ALA A CA 1
ATOM 1377 C C . ALA A 1 177 ? -0.744 -48.838 -4.873 1.00 55.06 177 ALA A C 1
ATOM 1379 O O . ALA A 1 177 ? -1.081 -50.018 -4.850 1.00 55.06 177 ALA A O 1
ATOM 1380 N N . ARG A 1 178 ? -1.635 -47.870 -5.143 1.00 52.19 178 ARG A N 1
ATOM 1381 C CA . ARG A 1 178 ? -3.066 -48.143 -5.376 1.00 52.19 178 ARG A CA 1
ATOM 1382 C C . ARG A 1 178 ? -3.390 -48.491 -6.834 1.00 52.19 178 ARG A C 1
ATOM 1384 O O . ARG A 1 178 ? -4.368 -49.188 -7.067 1.00 52.19 178 ARG A O 1
ATOM 1391 N N . ASN A 1 179 ? -2.557 -48.066 -7.787 1.00 51.28 179 ASN A N 1
ATOM 1392 C CA . ASN A 1 179 ? -2.768 -48.324 -9.217 1.00 51.28 179 ASN A CA 1
ATOM 1393 C C . ASN A 1 179 ? -2.273 -49.694 -9.700 1.00 51.28 179 ASN A C 1
ATOM 1395 O O . ASN A 1 179 ? -2.561 -50.052 -10.829 1.00 51.28 179 ASN A O 1
ATOM 1399 N N . GLN A 1 180 ? -1.572 -50.476 -8.874 1.00 55.62 180 GLN A N 1
ATOM 1400 C CA . GLN A 1 180 ? -1.188 -51.850 -9.235 1.00 55.62 180 GLN A CA 1
ATOM 1401 C C . GLN A 1 180 ? -2.222 -52.905 -8.803 1.00 55.62 180 GLN A C 1
ATOM 1403 O O . GLN A 1 180 ? -1.992 -54.095 -8.985 1.00 55.62 180 GLN A O 1
ATOM 1408 N N . LYS A 1 181 ? -3.361 -52.500 -8.217 1.00 50.31 181 LYS A N 1
ATOM 1409 C CA . LYS A 1 181 ? -4.373 -53.434 -7.687 1.00 50.31 181 LYS A CA 1
ATOM 1410 C C . LYS A 1 181 ? -5.753 -53.326 -8.349 1.00 50.31 181 LYS A C 1
ATOM 1412 O O . LYS A 1 181 ? -6.705 -53.900 -7.832 1.00 50.31 181 LYS A O 1
ATOM 1417 N N . SER A 1 182 ? -5.876 -52.602 -9.464 1.00 50.78 182 SER A N 1
ATOM 1418 C CA . SER A 1 182 ? -7.153 -52.388 -10.170 1.00 50.78 182 SER A CA 1
ATOM 1419 C C . SER A 1 182 ? -7.192 -52.874 -11.626 1.00 50.78 182 SER A C 1
ATOM 1421 O O . SER A 1 182 ? -8.237 -52.742 -12.250 1.00 50.78 182 SER A O 1
ATOM 1423 N N . ASP A 1 183 ? -6.137 -53.506 -12.150 1.00 49.38 183 ASP A N 1
ATOM 1424 C CA . ASP A 1 183 ? -6.124 -54.063 -13.521 1.00 49.38 183 ASP A CA 1
ATOM 1425 C C . ASP A 1 183 ? -6.691 -55.494 -13.608 1.00 49.38 183 ASP A C 1
ATOM 1427 O O . ASP A 1 183 ? -6.233 -56.327 -14.386 1.00 49.38 183 ASP A O 1
ATOM 1431 N N . ALA A 1 184 ? -7.718 -55.801 -12.813 1.00 54.56 184 ALA A N 1
ATOM 1432 C CA . ALA A 1 184 ? -8.461 -57.053 -12.929 1.00 54.56 184 ALA A CA 1
ATOM 1433 C C . ALA A 1 184 ? -9.939 -56.854 -12.565 1.00 54.56 184 ALA A C 1
ATOM 1435 O O . ALA A 1 184 ? -10.379 -57.327 -11.524 1.00 54.56 184 ALA A O 1
ATOM 1436 N N . ALA A 1 185 ? -10.689 -56.108 -13.388 1.00 51.41 185 ALA A N 1
ATOM 1437 C CA . ALA A 1 185 ? -12.097 -56.394 -13.716 1.00 51.41 185 ALA A CA 1
ATOM 1438 C C . ALA A 1 185 ? -12.772 -55.226 -14.461 1.00 51.41 185 ALA A C 1
ATOM 1440 O O . ALA A 1 185 ? -13.123 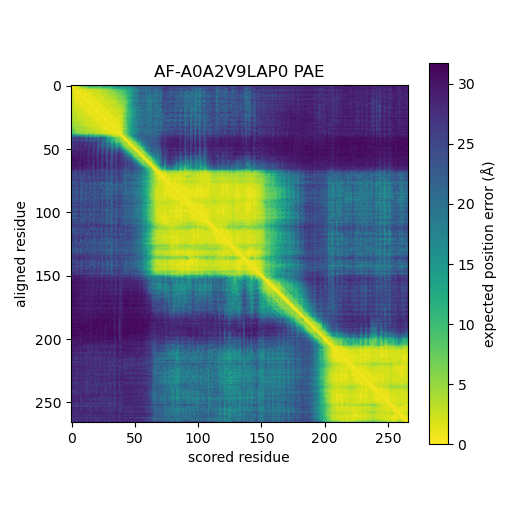-54.220 -13.850 1.00 51.41 185 ALA A O 1
ATOM 1441 N N . LYS A 1 186 ? -13.051 -55.468 -15.751 1.00 50.75 186 LYS A N 1
ATOM 1442 C CA . LYS A 1 186 ? -14.254 -55.117 -16.545 1.00 50.75 186 LYS A CA 1
ATOM 1443 C C . LYS A 1 186 ? -13.961 -54.378 -17.860 1.00 50.75 186 LYS A C 1
ATOM 1445 O O . LYS A 1 186 ? -13.566 -53.216 -17.829 1.00 50.75 186 LYS A O 1
ATOM 1450 N N . PRO A 1 187 ? -14.273 -55.000 -19.013 1.00 52.81 187 PRO A N 1
ATOM 1451 C CA . PRO A 1 187 ? -14.504 -54.294 -20.264 1.00 52.81 187 PRO A CA 1
ATOM 1452 C C . PRO A 1 187 ? -15.974 -53.852 -20.325 1.00 52.81 187 PRO A C 1
ATOM 1454 O O . PRO A 1 187 ? -16.876 -54.638 -20.034 1.00 52.81 187 PRO A O 1
ATOM 1457 N N . GLY A 1 188 ? -16.245 -52.603 -20.702 1.00 48.25 188 GLY A N 1
ATOM 1458 C CA . GLY A 1 188 ? -17.627 -52.190 -20.931 1.00 48.25 188 GLY A CA 1
ATOM 1459 C C . GLY A 1 188 ? -17.841 -50.704 -21.175 1.00 48.25 188 GLY A C 1
ATOM 1460 O O . GLY A 1 188 ? -17.890 -49.930 -20.228 1.00 48.25 188 GLY A O 1
ATOM 1461 N N . LYS A 1 189 ? -18.123 -50.397 -22.446 1.00 45.06 189 LYS A N 1
ATOM 1462 C CA . LYS A 1 189 ? -18.896 -49.256 -22.965 1.00 45.06 189 LYS A CA 1
ATOM 1463 C C . LYS A 1 189 ? -18.210 -47.884 -23.064 1.00 45.06 189 LYS A C 1
ATOM 1465 O O . LYS A 1 189 ? -18.193 -47.076 -22.144 1.00 45.06 189 LYS A O 1
ATOM 1470 N N . LEU A 1 190 ? -17.729 -47.646 -24.285 1.00 54.34 190 LEU A N 1
ATOM 1471 C CA . LEU A 1 190 ? -17.631 -46.352 -24.956 1.00 54.34 190 LEU A CA 1
ATOM 1472 C C . LEU A 1 190 ? -19.013 -45.689 -25.033 1.00 54.34 190 LEU A C 1
ATOM 1474 O O . LEU A 1 190 ? -19.923 -46.340 -25.530 1.00 54.34 190 LEU A O 1
ATOM 1478 N N . GLU A 1 191 ? -19.118 -44.424 -24.619 1.00 43.84 191 GLU A N 1
ATOM 1479 C CA . GLU A 1 191 ? -19.775 -43.338 -25.369 1.00 43.84 191 GLU A CA 1
ATOM 1480 C C . GLU A 1 191 ? -19.171 -41.977 -24.946 1.00 43.84 191 GLU A C 1
ATOM 1482 O O . GLU A 1 191 ? -18.873 -41.789 -23.761 1.00 43.84 191 GLU A O 1
ATOM 1487 N N . PRO A 1 192 ? -18.941 -41.036 -25.884 1.00 60.41 192 PRO A N 1
ATOM 1488 C CA . PRO A 1 192 ? -18.427 -39.703 -25.583 1.00 60.41 192 PRO A CA 1
ATOM 1489 C C . PRO A 1 192 ? -19.561 -38.682 -25.358 1.00 60.41 192 PRO A C 1
ATOM 1491 O O . PRO A 1 192 ? -20.446 -38.573 -26.204 1.00 60.41 192 PRO A O 1
ATOM 1494 N N . PRO A 1 193 ? -19.516 -37.849 -24.302 1.00 55.47 193 PRO A N 1
ATOM 1495 C CA . PRO A 1 193 ? -20.309 -36.629 -24.268 1.00 55.47 193 PRO A CA 1
ATOM 1496 C C . PRO A 1 193 ? -19.604 -35.531 -25.075 1.00 55.47 193 PRO A C 1
ATOM 1498 O O . PRO A 1 193 ? -18.576 -34.981 -24.669 1.00 55.47 193 PRO A O 1
ATOM 1501 N N . SER A 1 194 ? -20.173 -35.242 -26.243 1.00 60.34 194 SER A N 1
ATOM 1502 C CA . SER A 1 194 ? -19.969 -34.012 -26.997 1.00 60.34 194 SER A CA 1
ATOM 1503 C C . SER A 1 194 ? -20.864 -32.916 -26.424 1.00 60.34 194 SER A C 1
ATOM 1505 O O . SER A 1 194 ? -22.072 -33.048 -26.522 1.00 60.34 194 SER A O 1
ATOM 1507 N N . ASP A 1 195 ? -20.267 -31.863 -25.870 1.00 41.31 195 ASP A N 1
ATOM 1508 C CA . ASP A 1 195 ? -20.809 -30.500 -25.725 1.00 41.31 195 ASP A CA 1
ATOM 1509 C C . ASP A 1 195 ? -19.588 -29.635 -25.346 1.00 41.31 195 ASP A C 1
ATOM 1511 O O . ASP A 1 195 ? -18.858 -29.954 -24.412 1.00 41.31 195 ASP A O 1
ATOM 1515 N N . GLY A 1 196 ? -19.147 -28.632 -26.102 1.00 52.06 196 GLY A N 1
ATOM 1516 C CA . GLY A 1 196 ? -19.919 -27.495 -26.586 1.00 52.06 196 GLY A CA 1
ATOM 1517 C C . GLY A 1 196 ? -19.479 -26.260 -25.782 1.00 52.06 196 GLY A C 1
ATOM 1518 O O . GLY A 1 196 ? -19.834 -26.125 -24.620 1.00 52.06 196 GLY A O 1
ATOM 1519 N N . ASN A 1 197 ? -18.694 -25.369 -26.403 1.00 52.78 197 ASN A N 1
ATOM 1520 C CA . ASN A 1 197 ? -18.210 -24.066 -25.898 1.00 52.78 197 ASN A CA 1
ATOM 1521 C C . ASN A 1 197 ? -17.069 -24.022 -24.857 1.00 52.78 197 ASN A C 1
ATOM 1523 O O . ASN A 1 197 ? -17.250 -23.695 -23.687 1.00 52.78 197 ASN A O 1
ATOM 1527 N N . SER A 1 198 ? -15.831 -24.121 -25.354 1.00 45.50 198 SER A N 1
ATOM 1528 C CA . SER A 1 198 ? -14.656 -23.481 -24.739 1.00 45.50 198 SER A CA 1
ATOM 1529 C C . SER A 1 198 ? -13.833 -22.718 -25.787 1.00 45.50 198 SER A C 1
ATOM 1531 O O . SER A 1 198 ? -12.646 -22.979 -25.989 1.00 45.50 198 SER A O 1
ATOM 1533 N N . ALA A 1 199 ? -14.464 -21.784 -26.497 1.00 45.88 199 ALA A N 1
ATOM 1534 C CA . ALA A 1 199 ? -13.751 -20.866 -27.377 1.00 45.88 199 ALA A CA 1
ATOM 1535 C C . ALA A 1 199 ? -12.956 -19.864 -26.517 1.00 45.88 199 ALA A C 1
ATOM 1537 O O . ALA A 1 199 ? -13.523 -18.944 -25.937 1.00 45.88 199 ALA A O 1
ATOM 1538 N N . GLY A 1 200 ? -11.642 -20.076 -26.385 1.00 47.59 200 GLY A N 1
ATOM 1539 C CA . GLY A 1 200 ? -10.716 -19.061 -25.864 1.00 47.59 200 GLY A CA 1
ATOM 1540 C C . GLY A 1 200 ? -9.683 -19.523 -24.835 1.00 47.59 200 GLY A C 1
ATOM 1541 O O . GLY A 1 200 ? -8.772 -18.759 -24.519 1.00 47.59 200 GLY A O 1
ATOM 1542 N N . ARG A 1 201 ? -9.742 -20.761 -24.323 1.00 43.50 201 ARG A N 1
ATOM 1543 C CA . ARG A 1 201 ? -8.611 -21.307 -23.553 1.00 43.50 201 ARG A CA 1
ATOM 1544 C C . ARG A 1 201 ? -7.626 -21.964 -24.502 1.00 43.50 201 ARG A C 1
ATOM 1546 O O . ARG A 1 201 ? -7.837 -23.092 -24.933 1.00 43.50 201 ARG A O 1
ATOM 1553 N N . LEU A 1 202 ? -6.542 -21.242 -24.798 1.00 54.41 202 LEU A N 1
ATOM 1554 C CA . LEU A 1 202 ? -5.348 -21.814 -25.414 1.00 54.41 202 LEU A CA 1
ATOM 1555 C C . LEU A 1 202 ? -5.011 -23.126 -24.685 1.00 54.41 202 LEU A C 1
ATOM 1557 O O . LEU A 1 202 ? -4.905 -23.099 -23.451 1.00 54.41 202 LEU A O 1
ATOM 1561 N N . PRO A 1 203 ? -4.869 -24.257 -25.401 1.00 58.94 203 PRO A N 1
ATOM 1562 C CA . PRO A 1 203 ? -4.449 -25.505 -24.789 1.00 58.94 203 PRO A CA 1
ATOM 1563 C C . PRO A 1 203 ? -3.153 -25.229 -24.033 1.00 58.94 203 PRO A C 1
ATOM 1565 O O . PRO A 1 203 ? -2.198 -24.666 -24.575 1.00 58.94 203 PRO A O 1
ATOM 1568 N N . CYS A 1 204 ? -3.150 -25.532 -22.738 1.00 49.28 204 CYS A N 1
ATOM 1569 C CA . CYS A 1 204 ? -1.995 -25.339 -21.881 1.00 49.28 204 CYS A CA 1
ATOM 1570 C C . CYS A 1 204 ? -0.939 -26.380 -22.254 1.00 49.28 204 CYS A C 1
ATOM 1572 O O . CYS A 1 204 ? -0.809 -27.409 -21.597 1.00 49.28 204 CYS A O 1
ATOM 1574 N N . ILE A 1 205 ? -0.191 -26.093 -23.324 1.00 65.25 205 ILE A N 1
ATOM 1575 C CA . ILE A 1 205 ? 0.966 -26.876 -23.746 1.00 65.25 205 ILE A CA 1
ATOM 1576 C C . ILE A 1 205 ? 1.857 -27.035 -22.519 1.00 65.25 205 ILE A C 1
ATOM 1578 O O . ILE A 1 205 ? 2.294 -26.058 -21.893 1.00 65.25 205 ILE A O 1
ATOM 1582 N N . GLY A 1 206 ? 2.075 -28.287 -22.125 1.00 76.38 206 GLY A N 1
ATOM 1583 C CA . GLY A 1 206 ? 2.901 -28.594 -20.977 1.00 76.38 206 GLY A CA 1
ATOM 1584 C C . GLY A 1 206 ? 4.302 -28.053 -21.233 1.00 76.38 206 GLY A C 1
ATOM 1585 O O . GLY A 1 206 ? 4.936 -28.412 -22.220 1.00 76.38 206 GLY A O 1
ATOM 1586 N N . LYS A 1 207 ? 4.830 -27.227 -20.322 1.00 84.50 207 LYS A N 1
ATOM 1587 C CA . LYS A 1 207 ? 6.207 -26.689 -20.401 1.00 84.50 207 LYS A CA 1
ATOM 1588 C C . LYS A 1 207 ? 7.268 -27.776 -20.652 1.00 84.50 207 LYS A C 1
ATOM 1590 O O . LYS A 1 207 ? 8.352 -27.479 -21.139 1.00 84.50 207 LYS A O 1
ATOM 1595 N N . ASN A 1 208 ? 6.955 -29.021 -20.299 1.00 90.19 208 ASN A N 1
ATOM 1596 C CA . ASN A 1 208 ? 7.815 -30.184 -20.478 1.00 90.19 208 ASN A CA 1
ATOM 1597 C C . ASN A 1 208 ? 7.932 -30.629 -21.943 1.00 90.19 208 ASN A C 1
ATOM 1599 O O . ASN A 1 208 ? 8.994 -31.096 -22.332 1.00 90.19 208 ASN A O 1
ATOM 1603 N N . GLU A 1 209 ? 6.882 -30.468 -22.748 1.00 92.88 209 GLU A N 1
ATOM 1604 C CA . GLU A 1 209 ? 6.872 -30.873 -24.157 1.00 92.88 209 GLU A CA 1
ATOM 1605 C C . GLU A 1 209 ? 7.737 -29.932 -25.000 1.00 92.88 209 GLU A C 1
ATOM 1607 O O . GLU A 1 209 ? 8.654 -30.381 -25.680 1.00 92.88 209 GLU A O 1
ATOM 1612 N N . VAL A 1 210 ? 7.552 -28.616 -24.829 1.00 94.69 210 VAL A N 1
ATOM 1613 C CA . VAL A 1 210 ? 8.411 -27.590 -25.450 1.00 94.69 210 VAL A CA 1
ATOM 1614 C C . VAL A 1 210 ? 9.880 -27.825 -25.097 1.00 94.69 210 VAL A C 1
ATOM 1616 O O . VAL A 1 210 ? 10.744 -27.784 -25.968 1.00 94.69 210 VAL A O 1
ATOM 1619 N N . LEU A 1 211 ? 10.170 -28.121 -23.827 1.00 95.62 211 LEU A N 1
ATOM 1620 C CA . LEU A 1 211 ? 11.533 -28.400 -23.385 1.00 95.62 211 LEU A CA 1
ATOM 1621 C C . LEU A 1 211 ? 12.107 -29.674 -24.022 1.00 95.62 211 LEU A C 1
ATOM 1623 O O . LEU A 1 211 ? 13.275 -29.685 -24.402 1.00 95.62 211 LEU A O 1
ATOM 1627 N N . ALA A 1 212 ? 11.308 -30.738 -24.142 1.00 96.12 212 ALA A N 1
ATOM 1628 C CA . ALA A 1 212 ? 11.734 -31.980 -24.779 1.00 96.12 212 ALA A CA 1
ATOM 1629 C C . ALA A 1 212 ? 12.088 -31.757 -26.256 1.00 96.12 212 ALA A C 1
ATOM 1631 O O . ALA A 1 212 ? 13.116 -32.252 -26.714 1.00 96.12 212 ALA A O 1
ATOM 1632 N N . THR A 1 213 ? 11.298 -30.959 -26.975 1.00 96.06 213 THR A N 1
ATOM 1633 C CA . THR A 1 213 ? 11.589 -30.597 -28.367 1.00 96.06 213 THR A CA 1
ATOM 1634 C C . THR A 1 213 ? 12.850 -29.743 -28.477 1.00 96.06 213 THR A C 1
ATOM 1636 O O . THR A 1 213 ? 13.705 -30.053 -29.297 1.00 96.06 213 THR A O 1
ATOM 1639 N N . ILE A 1 214 ? 13.040 -28.741 -27.608 1.00 96.94 214 ILE A N 1
ATOM 1640 C CA . ILE A 1 214 ? 14.278 -27.936 -27.585 1.00 96.94 214 ILE A CA 1
ATOM 1641 C C . ILE A 1 214 ? 15.507 -28.824 -27.347 1.00 96.94 214 ILE A C 1
ATOM 1643 O O . ILE A 1 214 ? 16.521 -28.660 -28.019 1.00 96.94 214 ILE A O 1
ATOM 1647 N N . ARG A 1 215 ? 15.421 -29.798 -26.431 1.00 96.81 215 ARG A N 1
ATOM 1648 C CA . ARG A 1 215 ? 16.515 -30.751 -26.188 1.00 96.81 215 ARG A CA 1
ATOM 1649 C C . ARG A 1 215 ? 16.825 -31.610 -27.409 1.00 96.81 215 ARG A C 1
ATOM 1651 O O . ARG A 1 215 ? 17.995 -31.848 -27.661 1.00 96.81 215 ARG A O 1
ATOM 1658 N N . LYS A 1 216 ? 15.807 -32.055 -28.156 1.00 96.81 216 LYS A N 1
ATOM 1659 C CA . LYS A 1 216 ? 16.004 -32.800 -29.411 1.00 96.81 216 LYS A CA 1
ATOM 1660 C C . LYS A 1 216 ? 16.697 -31.942 -30.469 1.00 96.81 216 LYS A C 1
ATOM 1662 O O . LYS A 1 216 ? 17.625 -32.423 -31.092 1.00 96.81 216 LYS A O 1
ATOM 1667 N N . VAL A 1 217 ? 16.287 -30.680 -30.621 1.00 96.88 217 VAL A N 1
ATOM 1668 C CA . VAL A 1 217 ? 16.886 -29.745 -31.593 1.00 96.88 217 VAL A CA 1
ATOM 1669 C C . VAL A 1 217 ? 18.345 -29.437 -31.260 1.00 96.88 217 VAL A C 1
ATOM 1671 O O . VAL A 1 217 ? 19.176 -29.365 -32.148 1.00 96.88 217 VAL A O 1
ATOM 1674 N N . LEU A 1 218 ? 18.674 -29.271 -29.978 1.00 97.06 218 LEU A N 1
ATOM 1675 C CA . LEU A 1 218 ? 20.040 -28.949 -29.550 1.00 97.06 218 LEU A CA 1
ATOM 1676 C C . LEU A 1 218 ? 20.914 -30.187 -29.290 1.00 97.06 218 LEU A C 1
ATOM 1678 O O . LEU A 1 218 ? 22.069 -30.034 -28.884 1.00 97.06 218 LEU A O 1
ATOM 1682 N N . ALA A 1 219 ? 20.388 -31.398 -29.498 1.00 96.38 219 ALA A N 1
ATOM 1683 C CA . ALA A 1 219 ? 21.137 -32.642 -29.313 1.00 96.38 219 ALA A CA 1
ATOM 1684 C C . ALA A 1 219 ? 22.288 -32.778 -30.322 1.00 96.38 219 ALA A C 1
ATOM 1686 O O . ALA A 1 219 ? 23.306 -33.390 -30.001 1.00 96.38 219 ALA A O 1
ATOM 1687 N N . ASP A 1 220 ? 22.162 -32.138 -31.486 1.00 94.12 220 ASP A N 1
ATOM 1688 C CA . ASP A 1 220 ? 23.151 -32.163 -32.569 1.00 94.12 220 ASP A CA 1
ATOM 1689 C C . ASP A 1 220 ? 24.444 -31.402 -32.214 1.00 94.12 220 ASP A C 1
ATOM 1691 O O . ASP A 1 220 ? 25.449 -31.485 -32.919 1.00 94.12 220 ASP A O 1
ATOM 1695 N N . GLY A 1 221 ? 24.443 -30.649 -31.106 1.00 93.12 221 GLY A N 1
ATOM 1696 C CA . GLY A 1 221 ? 25.603 -29.901 -30.616 1.00 93.12 221 GLY A CA 1
ATOM 1697 C C . GLY A 1 221 ? 25.954 -28.655 -31.435 1.00 93.12 221 GLY A C 1
ATOM 1698 O O . GLY A 1 221 ? 26.930 -27.978 -31.106 1.00 93.12 221 GLY A O 1
ATOM 1699 N N . GLN A 1 222 ? 25.172 -28.336 -32.468 1.00 96.31 222 GLN A N 1
ATOM 1700 C CA . GLN A 1 222 ? 25.304 -27.109 -33.248 1.00 96.31 222 GLN A CA 1
ATOM 1701 C C . GLN A 1 222 ? 24.725 -25.903 -32.493 1.00 96.31 222 GLN A C 1
ATOM 1703 O O . GLN A 1 222 ? 23.900 -26.035 -31.585 1.00 96.31 222 GLN A O 1
ATOM 1708 N N . LEU A 1 223 ? 25.195 -24.710 -32.855 1.00 97.19 223 LEU A N 1
ATOM 1709 C CA . LEU A 1 223 ? 24.672 -23.454 -32.333 1.00 97.19 223 LEU A CA 1
ATOM 1710 C C . LEU A 1 223 ? 23.438 -23.052 -33.144 1.00 97.19 223 LEU A C 1
ATOM 1712 O O . LEU A 1 223 ? 23.496 -22.951 -34.368 1.00 97.19 223 LEU A O 1
ATOM 1716 N N . HIS A 1 224 ? 22.319 -22.810 -32.462 1.00 97.81 224 HIS A N 1
ATOM 1717 C CA . HIS A 1 224 ? 21.084 -22.378 -33.112 1.00 97.81 224 HIS A CA 1
ATOM 1718 C C . HIS A 1 224 ? 20.654 -20.998 -32.620 1.00 97.81 224 HIS A C 1
ATOM 1720 O O . HIS A 1 224 ? 20.618 -20.720 -31.417 1.00 97.81 224 HIS A O 1
ATOM 1726 N N . ALA A 1 225 ? 20.267 -20.135 -33.561 1.00 97.62 225 ALA A N 1
ATOM 1727 C CA . ALA A 1 225 ? 19.612 -18.874 -33.245 1.00 97.62 225 ALA A CA 1
ATOM 1728 C C . ALA A 1 225 ? 18.250 -19.132 -32.566 1.00 97.62 225 ALA A C 1
ATOM 1730 O O . ALA A 1 225 ? 17.541 -20.076 -32.938 1.00 97.62 225 ALA A O 1
ATOM 1731 N N . PRO A 1 226 ? 17.828 -18.289 -31.607 1.00 96.56 226 PRO A N 1
ATOM 1732 C CA . PRO A 1 226 ? 16.585 -18.499 -30.863 1.00 96.56 226 PRO A CA 1
ATOM 1733 C C . PRO A 1 226 ? 15.341 -18.541 -31.764 1.00 96.56 226 PRO A C 1
ATOM 1735 O O . PRO A 1 226 ? 14.411 -19.302 -31.496 1.00 96.56 226 PRO A O 1
ATOM 1738 N N . GLU A 1 227 ? 15.341 -17.786 -32.863 1.00 96.44 227 GLU A N 1
ATOM 1739 C CA . GLU A 1 227 ? 14.249 -17.782 -33.843 1.00 96.44 227 GLU A CA 1
ATOM 1740 C C . GLU A 1 227 ? 14.140 -19.106 -34.607 1.00 96.44 227 GLU A C 1
ATOM 1742 O O . GLU A 1 227 ? 13.035 -19.578 -34.879 1.00 96.44 227 GLU A O 1
ATOM 1747 N N . ALA A 1 228 ? 15.277 -19.742 -34.913 1.00 97.19 228 ALA A N 1
ATOM 1748 C CA . ALA A 1 228 ? 15.300 -21.051 -35.559 1.00 97.19 228 ALA A CA 1
ATOM 1749 C C . ALA A 1 228 ? 14.720 -22.121 -34.623 1.00 97.19 228 ALA A C 1
ATOM 1751 O O . ALA A 1 228 ? 13.866 -22.906 -35.035 1.00 97.19 228 ALA A O 1
ATOM 1752 N N . ILE A 1 229 ? 15.091 -22.084 -33.336 1.00 97.50 229 ILE A N 1
ATOM 1753 C CA . ILE A 1 229 ? 14.539 -22.980 -32.308 1.00 97.50 229 ILE A CA 1
ATOM 1754 C C . ILE A 1 229 ? 13.022 -22.781 -32.189 1.00 97.50 229 ILE A C 1
ATOM 1756 O O . ILE A 1 229 ? 12.271 -23.755 -32.157 1.00 97.50 229 ILE A O 1
ATOM 1760 N N . GLN A 1 230 ? 12.548 -21.531 -32.167 1.00 97.19 230 GLN A N 1
ATOM 1761 C CA . GLN A 1 230 ? 11.118 -21.232 -32.089 1.00 97.19 230 GLN A CA 1
ATOM 1762 C C . GLN A 1 230 ? 10.345 -21.781 -33.296 1.00 97.19 230 GLN A C 1
ATOM 1764 O O . GLN A 1 230 ? 9.285 -22.379 -33.101 1.00 97.19 230 GLN A O 1
ATOM 1769 N N . LYS A 1 231 ? 10.873 -21.628 -34.519 1.00 97.62 231 LYS A N 1
ATOM 1770 C CA . LYS A 1 231 ? 10.251 -22.168 -35.739 1.00 97.62 231 LYS A CA 1
ATOM 1771 C C . LYS A 1 231 ? 10.123 -23.692 -35.683 1.00 97.62 231 LYS A C 1
ATOM 1773 O O . LYS A 1 231 ? 9.039 -24.207 -35.946 1.00 97.62 231 LYS A O 1
ATOM 1778 N N . VAL A 1 232 ? 11.171 -24.406 -35.262 1.00 96.94 232 VAL A N 1
ATOM 1779 C CA . VAL A 1 232 ? 11.136 -25.877 -35.154 1.00 96.94 232 VAL A CA 1
ATOM 1780 C C . VAL A 1 232 ? 10.171 -26.339 -34.058 1.00 96.94 232 VAL A C 1
ATOM 1782 O O . VAL A 1 232 ? 9.398 -27.275 -34.262 1.00 96.94 232 VAL A O 1
ATOM 1785 N N . VAL A 1 233 ? 10.141 -25.657 -32.909 1.00 96.56 233 VAL A N 1
ATOM 1786 C CA . VAL A 1 233 ? 9.182 -25.955 -31.832 1.00 96.56 233 VAL A CA 1
ATOM 1787 C C . VAL A 1 233 ? 7.739 -25.714 -32.289 1.00 96.56 233 VAL A C 1
ATOM 1789 O O . VAL A 1 233 ? 6.858 -26.521 -31.992 1.00 96.56 233 VAL A O 1
ATOM 1792 N N . GLN A 1 234 ? 7.483 -24.635 -33.030 1.00 96.06 234 GLN A N 1
ATOM 1793 C CA . GLN A 1 234 ? 6.165 -24.334 -33.592 1.00 96.06 234 GLN A CA 1
ATOM 1794 C C . GLN A 1 234 ? 5.744 -25.380 -34.635 1.00 96.06 234 GLN A C 1
ATOM 1796 O O . GLN A 1 234 ? 4.603 -25.836 -34.612 1.00 96.06 234 GLN A O 1
ATOM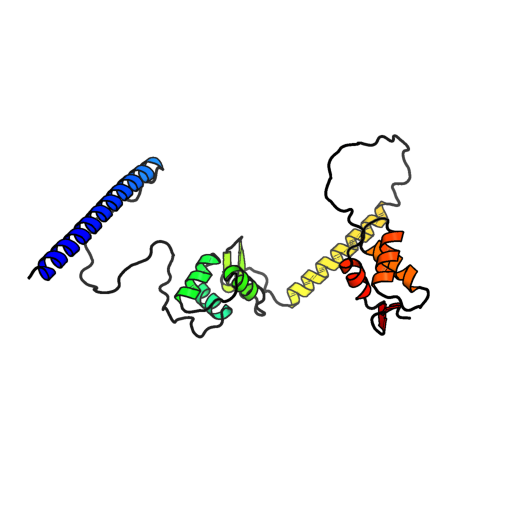 1801 N N . GLN A 1 235 ? 6.671 -25.813 -35.493 1.00 96.56 235 GLN A N 1
ATOM 1802 C CA . GLN A 1 235 ? 6.423 -26.857 -36.487 1.00 96.56 235 GLN A CA 1
ATOM 1803 C C . GLN A 1 235 ? 6.149 -28.222 -35.837 1.00 96.56 235 GLN A C 1
ATOM 1805 O O . GLN A 1 235 ? 5.231 -28.919 -36.253 1.00 96.56 235 GLN A O 1
ATOM 1810 N N . SER A 1 236 ? 6.892 -28.587 -34.786 1.00 95.69 236 SER A N 1
ATOM 1811 C CA . SER A 1 236 ? 6.718 -29.865 -34.081 1.00 95.69 236 SER A CA 1
ATOM 1812 C C . SER A 1 236 ? 5.461 -29.919 -33.214 1.00 95.69 236 SER A C 1
ATOM 1814 O O . SER A 1 236 ? 4.936 -31.007 -33.002 1.00 95.69 236 SER A O 1
ATOM 1816 N N . SER A 1 237 ? 5.022 -28.787 -32.658 1.00 90.75 237 SER A N 1
ATOM 1817 C CA . SER A 1 237 ? 3.846 -28.743 -31.778 1.00 90.75 237 SER A CA 1
ATOM 1818 C C . SER A 1 237 ? 2.541 -28.500 -32.533 1.00 90.75 237 SER A C 1
ATOM 1820 O O . SER A 1 237 ? 1.480 -28.776 -31.989 1.00 90.75 237 SER A O 1
ATOM 1822 N N . GLY A 1 238 ? 2.592 -27.974 -33.762 1.00 92.94 238 GLY A N 1
ATOM 1823 C CA . GLY A 1 238 ? 1.397 -27.598 -34.525 1.00 92.94 238 GLY A CA 1
ATOM 1824 C C . GLY A 1 238 ? 0.680 -26.351 -33.988 1.00 92.94 238 GLY A C 1
ATOM 1825 O O . GLY A 1 238 ? -0.392 -26.003 -34.476 1.00 92.94 238 GLY A O 1
ATOM 1826 N N . PHE A 1 239 ? 1.262 -25.648 -33.007 1.00 90.19 239 PHE A N 1
ATOM 1827 C CA . PHE A 1 239 ? 0.672 -24.466 -32.376 1.00 90.19 239 PHE A CA 1
ATOM 1828 C C . PHE A 1 239 ? 1.642 -23.287 -32.364 1.00 90.19 239 PHE A C 1
ATOM 1830 O O . PHE A 1 239 ? 2.857 -23.441 -32.247 1.00 90.19 239 PHE A O 1
ATOM 1837 N N . LYS A 1 240 ? 1.099 -22.066 -32.411 1.00 94.25 240 LYS A N 1
ATOM 1838 C CA . LYS A 1 240 ? 1.889 -20.836 -32.275 1.00 94.25 240 LYS A CA 1
ATOM 1839 C C . LYS A 1 240 ? 2.410 -20.698 -30.840 1.00 94.25 240 LYS A C 1
ATOM 1841 O O . LYS A 1 240 ? 1.673 -20.296 -29.942 1.00 94.25 240 LYS A O 1
ATOM 1846 N N . VAL A 1 241 ? 3.689 -21.007 -30.628 1.00 93.38 241 VAL A N 1
ATOM 1847 C CA . VAL A 1 241 ? 4.348 -20.875 -29.321 1.00 93.38 241 VAL A CA 1
ATOM 1848 C C . VAL A 1 241 ? 4.888 -19.448 -29.141 1.00 93.38 241 VAL A C 1
ATOM 1850 O O . VAL A 1 241 ? 5.680 -18.986 -29.968 1.00 93.38 241 VAL A O 1
ATOM 1853 N N . PRO A 1 242 ? 4.503 -18.727 -28.067 1.00 94.25 242 PRO A N 1
ATOM 1854 C CA . PRO A 1 242 ? 5.055 -17.410 -27.771 1.00 94.25 242 PRO A CA 1
ATOM 1855 C C . PRO A 1 242 ? 6.558 -17.486 -27.489 1.00 94.25 242 PRO A C 1
ATOM 1857 O O . PRO A 1 242 ? 7.004 -18.335 -26.713 1.00 94.25 242 PRO A O 1
ATOM 1860 N N . ALA A 1 243 ? 7.331 -16.545 -28.034 1.00 95.00 243 ALA A N 1
ATOM 1861 C CA . ALA A 1 243 ? 8.787 -16.526 -27.888 1.00 95.00 243 ALA A CA 1
ATOM 1862 C C . ALA A 1 243 ? 9.233 -16.542 -26.412 1.00 95.00 243 ALA A C 1
ATOM 1864 O O . ALA A 1 243 ? 10.180 -17.235 -26.047 1.00 95.00 243 ALA A O 1
ATOM 1865 N N . ILE A 1 244 ? 8.486 -15.866 -25.525 1.00 95.19 244 ILE A N 1
ATOM 1866 C CA . ILE A 1 244 ? 8.768 -15.817 -24.079 1.00 95.19 244 ILE A CA 1
ATOM 1867 C C . ILE A 1 244 ? 8.827 -17.206 -23.421 1.00 95.19 244 ILE A C 1
ATOM 1869 O O . ILE A 1 244 ? 9.586 -17.406 -22.473 1.00 95.19 244 ILE A O 1
ATOM 1873 N N . VAL A 1 245 ? 8.066 -18.183 -23.928 1.00 94.25 245 VAL A N 1
ATOM 1874 C CA . VAL A 1 245 ? 8.063 -19.558 -23.405 1.00 94.25 245 VAL A CA 1
ATOM 1875 C C . VAL A 1 245 ? 9.351 -20.280 -23.796 1.00 94.25 245 VAL A C 1
ATOM 1877 O O . VAL A 1 245 ? 9.957 -20.944 -22.952 1.00 94.25 245 VAL A O 1
ATOM 1880 N N . VAL A 1 246 ? 9.801 -20.100 -25.042 1.00 95.75 246 VAL A N 1
ATOM 1881 C CA . VAL A 1 246 ? 11.056 -20.667 -25.559 1.00 95.75 246 VAL A CA 1
ATOM 1882 C C . V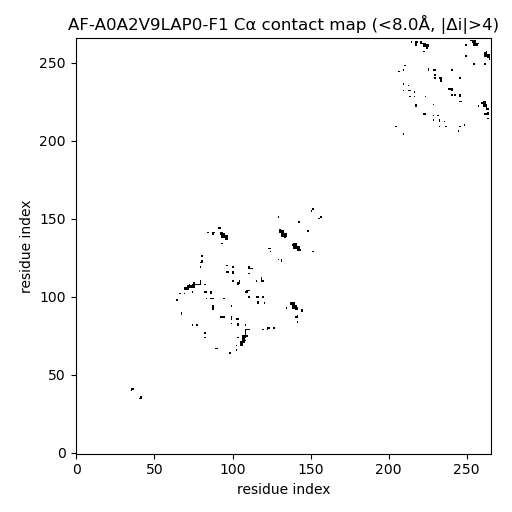AL A 1 246 ? 12.249 -20.048 -24.828 1.00 95.75 246 VAL A C 1
ATOM 1884 O O . VAL A 1 246 ? 13.048 -20.779 -24.243 1.00 95.75 246 VAL A O 1
ATOM 1887 N N . TYR A 1 247 ? 12.312 -18.714 -24.727 1.00 95.50 247 TYR A N 1
ATOM 1888 C CA . TYR A 1 247 ? 13.364 -18.017 -23.974 1.00 95.50 247 TYR A CA 1
ATOM 1889 C C . TYR A 1 247 ? 13.378 -18.403 -22.491 1.00 95.50 247 TYR A C 1
ATOM 1891 O O . TYR A 1 247 ? 14.443 -18.594 -21.906 1.00 95.50 247 TYR A O 1
ATOM 1899 N N . GLY A 1 248 ? 12.207 -18.568 -21.869 1.00 95.38 248 GLY A N 1
ATOM 1900 C CA . GLY A 1 248 ? 12.105 -19.043 -20.490 1.00 95.38 248 GLY A CA 1
ATOM 1901 C C . GLY A 1 248 ? 12.678 -20.452 -20.288 1.00 95.38 248 GLY A C 1
ATOM 1902 O O . GLY A 1 248 ? 13.217 -20.741 -19.219 1.00 95.38 248 GLY A O 1
ATOM 1903 N N . CYS A 1 249 ? 12.600 -21.319 -21.303 1.00 95.44 249 CYS A N 1
ATOM 1904 C CA . CYS A 1 249 ? 13.220 -22.645 -21.276 1.00 95.44 249 CYS A CA 1
ATOM 1905 C C . CYS A 1 249 ? 14.735 -22.578 -21.516 1.00 95.44 249 CYS A C 1
ATOM 1907 O O . CYS A 1 249 ? 15.478 -23.237 -20.794 1.00 95.44 249 CYS A O 1
ATOM 1909 N N . LEU A 1 250 ? 15.192 -21.738 -22.450 1.00 96.44 250 LEU A N 1
ATOM 1910 C CA . LEU A 1 250 ? 16.614 -21.563 -22.777 1.00 96.44 250 LEU A CA 1
ATOM 1911 C C . LEU A 1 250 ? 17.434 -20.914 -21.647 1.00 96.44 250 LEU A C 1
ATOM 1913 O O . LEU A 1 250 ? 18.639 -21.105 -21.581 1.00 96.44 250 LEU A O 1
ATOM 1917 N N . ARG A 1 251 ? 16.799 -20.208 -20.700 1.00 95.06 251 ARG A N 1
ATOM 1918 C CA . ARG A 1 251 ? 17.464 -19.652 -19.497 1.00 95.06 251 ARG A CA 1
ATOM 1919 C C . ARG A 1 251 ? 17.851 -20.699 -18.439 1.00 95.06 251 ARG A C 1
ATOM 1921 O O . ARG A 1 251 ? 18.339 -20.339 -17.365 1.00 95.06 251 ARG A O 1
ATOM 1928 N N . ARG A 1 252 ? 17.575 -21.985 -18.667 1.00 94.06 252 ARG A N 1
ATOM 1929 C CA . ARG A 1 252 ? 17.934 -23.063 -17.734 1.00 94.06 252 ARG A CA 1
ATOM 1930 C C . ARG A 1 252 ? 19.422 -23.394 -17.824 1.00 94.06 252 ARG A C 1
ATOM 1932 O O . ARG A 1 252 ? 20.043 -23.230 -18.861 1.00 94.06 252 ARG A O 1
ATOM 1939 N N . ARG A 1 253 ? 19.974 -23.946 -16.735 1.00 91.31 253 ARG A N 1
ATOM 1940 C CA . ARG A 1 253 ? 21.408 -24.288 -16.598 1.00 91.31 253 ARG A CA 1
ATOM 1941 C C . ARG A 1 253 ? 21.928 -25.328 -17.601 1.00 91.31 253 ARG A C 1
ATOM 1943 O O . ARG A 1 253 ? 23.136 -25.523 -17.677 1.00 91.31 253 ARG A O 1
ATOM 1950 N N . GLU A 1 254 ? 21.026 -26.013 -18.296 1.00 95.94 254 GLU A N 1
ATOM 1951 C CA . GLU A 1 254 ? 21.330 -27.048 -19.290 1.00 95.94 254 GLU A CA 1
ATOM 1952 C C . GLU A 1 254 ? 21.683 -26.474 -20.674 1.00 95.94 254 GLU A C 1
ATOM 1954 O O . GLU A 1 254 ? 22.212 -27.198 -21.511 1.00 95.94 254 GLU A O 1
ATOM 1959 N N . PHE A 1 255 ? 21.435 -25.183 -20.909 1.00 96.62 255 PHE A N 1
ATOM 1960 C CA . PHE A 1 255 ? 21.758 -24.510 -22.165 1.00 96.62 255 PHE A CA 1
ATOM 1961 C C . PHE A 1 255 ? 22.841 -23.454 -21.940 1.00 96.62 255 PHE A C 1
ATOM 1963 O O . PHE A 1 255 ? 22.856 -22.768 -20.916 1.00 96.62 255 PHE A O 1
ATOM 1970 N N . GLU A 1 256 ? 23.749 -23.330 -22.902 1.00 96.94 256 GLU A N 1
ATOM 1971 C CA . GLU A 1 256 ? 24.802 -22.318 -22.922 1.00 96.94 256 GLU A CA 1
ATOM 1972 C C . GLU A 1 256 ? 24.541 -21.351 -24.077 1.00 96.94 256 GLU A C 1
ATOM 1974 O O . GLU A 1 256 ? 24.249 -21.780 -25.196 1.00 96.94 256 GLU A O 1
ATOM 1979 N N . GLN A 1 257 ? 24.620 -20.051 -23.790 1.00 97.44 257 GLN A N 1
ATOM 1980 C CA . GLN A 1 257 ? 24.496 -19.006 -24.798 1.00 97.44 257 GLN A CA 1
ATOM 1981 C C . GLN A 1 257 ? 25.895 -18.598 -25.266 1.00 97.44 257 GLN A C 1
ATOM 1983 O O . GLN A 1 257 ? 26.692 -18.125 -24.459 1.00 97.44 257 GLN A O 1
ATOM 1988 N N . VAL A 1 258 ? 26.172 -18.770 -26.556 1.00 96.88 258 VAL A N 1
ATOM 1989 C CA . VAL A 1 258 ? 27.434 -18.396 -27.207 1.00 96.88 258 VAL A CA 1
ATOM 1990 C C . VAL A 1 258 ? 27.082 -17.487 -28.380 1.00 96.88 258 VAL A C 1
ATOM 1992 O O . VAL A 1 258 ? 26.313 -17.888 -29.250 1.00 96.88 258 VAL A O 1
ATOM 1995 N N . ASP A 1 259 ? 27.562 -16.243 -28.356 1.00 95.69 259 ASP A N 1
ATOM 1996 C CA . ASP A 1 259 ? 27.368 -15.248 -29.424 1.00 95.69 259 ASP A CA 1
ATOM 1997 C C . ASP A 1 259 ? 25.903 -15.050 -29.862 1.00 95.69 259 ASP A C 1
ATOM 1999 O O . ASP A 1 259 ? 25.571 -14.935 -31.039 1.00 95.69 259 ASP A O 1
ATOM 2003 N N . GLY A 1 260 ? 24.982 -15.044 -28.893 1.00 95.31 260 GLY A N 1
ATOM 2004 C CA . GLY A 1 260 ? 23.547 -14.875 -29.158 1.00 95.31 260 GLY A CA 1
ATOM 2005 C C . GLY A 1 260 ? 22.829 -16.139 -29.652 1.00 95.31 260 GLY A C 1
ATOM 2006 O O . GLY A 1 260 ? 21.608 -16.119 -29.811 1.00 95.31 260 GLY A O 1
ATOM 2007 N N . GLN A 1 261 ? 23.550 -17.244 -29.828 1.00 97.44 261 GLN A N 1
ATOM 2008 C CA . GLN A 1 261 ? 23.018 -18.557 -30.182 1.00 97.44 261 GLN A CA 1
ATOM 2009 C C . GLN A 1 261 ? 23.056 -19.498 -28.975 1.00 97.44 261 GLN A C 1
ATOM 2011 O O . GLN A 1 261 ? 23.733 -19.233 -27.982 1.00 97.44 261 GLN A O 1
ATOM 2016 N N . TYR A 1 262 ? 22.298 -20.591 -29.034 1.00 97.69 262 TYR A N 1
ATOM 2017 C CA . TYR A 1 262 ? 22.187 -21.552 -27.938 1.00 97.69 262 TYR A CA 1
ATOM 2018 C C . TYR A 1 262 ? 22.673 -22.935 -28.368 1.00 97.69 262 TYR A C 1
ATOM 2020 O O . TYR A 1 262 ? 22.370 -23.384 -29.473 1.00 97.69 262 TYR A O 1
ATOM 2028 N N . LYS A 1 263 ? 23.380 -23.620 -27.462 1.00 97.31 263 LYS A N 1
ATOM 2029 C CA . LYS A 1 263 ? 23.726 -25.050 -27.549 1.00 97.31 263 LYS A CA 1
ATOM 2030 C C . LYS A 1 263 ? 23.450 -25.756 -26.222 1.00 97.31 263 LYS A C 1
ATOM 2032 O O . LYS A 1 263 ? 23.305 -25.113 -25.178 1.00 97.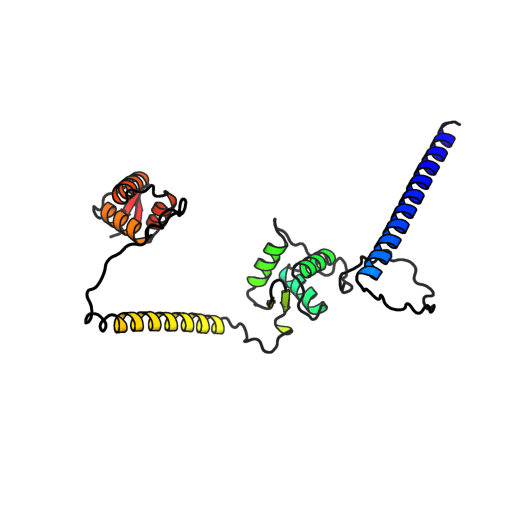31 263 LYS A O 1
ATOM 2037 N N . LEU A 1 264 ? 23.389 -27.084 -26.254 1.00 97.06 264 LEU A N 1
ATOM 2038 C CA . LEU A 1 264 ? 23.304 -27.893 -25.042 1.00 97.06 264 LEU A CA 1
ATOM 2039 C C . LEU A 1 264 ? 24.663 -27.905 -24.326 1.00 97.06 264 LEU A C 1
ATOM 2041 O O . LEU A 1 264 ? 25.701 -28.146 -24.947 1.00 97.06 264 LEU A O 1
ATOM 2045 N N . ARG A 1 265 ? 24.659 -27.642 -23.019 1.00 95.25 265 ARG A N 1
ATOM 2046 C CA . ARG A 1 265 ? 25.860 -27.733 -22.187 1.00 95.25 265 ARG A CA 1
ATOM 2047 C C . ARG A 1 265 ? 26.205 -29.214 -21.994 1.00 95.25 265 ARG A C 1
ATOM 2049 O O . ARG A 1 265 ? 25.384 -29.949 -21.446 1.00 95.25 265 ARG A O 1
ATOM 2056 N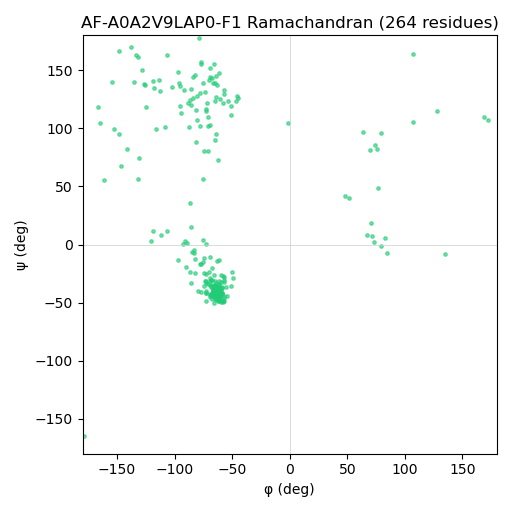 N . LYS A 1 266 ? 27.373 -29.636 -22.486 1.00 85.50 266 LYS A N 1
ATOM 2057 C CA . LYS A 1 266 ? 27.916 -30.985 -22.261 1.00 85.50 266 LYS A CA 1
ATOM 2058 C C . LYS A 1 266 ? 28.369 -31.168 -20.814 1.00 85.50 266 LYS A C 1
ATOM 2060 O O . LYS A 1 266 ? 28.789 -30.160 -20.198 1.00 85.50 266 LYS A O 1
#

Foldseek 3Di:
DVVVVVVVVVVVVVVVVVVVVVVVVVVVVVVVVVVCVVVVNPDDDDDDDDDDDDDDDDDDDDPDDPDDPADQQQCQPPDLQVLLVVVLVSVLDKDFLVNSVVNCNSNNHDQDDPDSSVSSVVVQCPDPLVQWDDPDVRIIHGCVSPPPDDRVDVVVVVVVVVVVVVVVVVVVVVVVVVVVPPPDDDDDDDDDDDDDDDPPDDPPDPLVLLLVQLCVVQVVQDWAALVRSQVSSCVVVVHNDDSVSSVVSCPDPQWDQDPNTIHGDD

pLDDT: mean 82.01, std 19.61, range [40.91, 98.31]

Nearest PDB structures (foldseek):
  8x6g-assembly1_E  TM=7.441E-01  e=7.705E-02  Staphylococcus aureus
  2krc-assembly1_A  TM=6.567E-01  e=6.477E-02  Bacillus subtilis
  7asv-assembly1_A  TM=3.919E-01  e=8.164E-02  Homo sapiens
  4wnr-assembly1_A  TM=6.094E-01  e=3.943E+00  Methanosarcina barkeri str. Fusaro

Mean predicted aligned error: 19.1 Å

Secondary structure (DSSP, 8-state):
-HHHHHHHHHHHHHHHHHHHHHHHHHHHHHHHHHHHHHTT----------------------SSS------TTTTTTS-HHHHHHHHHHHHTS-EEHHHHHHHHHHTT----SSSHHHHHHHHHHH-TT--EEE-SSSEEEEGGG-TTSPP--HHHHHHHHHHHHHHHHHHHHHHHHHTTS-SSS-------------TT------HHHHHHHHHHHGGG---B-HHHHHHHHHHHHSS---HHHHHHHHTSTTEEEETTEEEE--

Radius of gyration: 34.86 Å; Cα contacts (8 Å, |Δi|>4): 176; chains: 1; bounding box: 66×115×68 Å

Sequence (266 aa):
METKDHLIQTLDHFRKQRDAKLQEVRNLDSIIHGLEQELGGAAPALEPADSFRNSELSSAADVNGSGHQLHPDEFFSMTQTEAAKAYLKKAGRAISMDQLLDGMKRGGAHVGGADPKVTLYVSLMRNPKREFVRVGDGFIGLREFYPGLPKSTKDGLRKAAKARTNKRHRRVSNRTARNQKSDAAKPGKLEPPSDGNSAGRLPCIGKNEVLATIRKVLADGQLHAPEAIQKVVQQSSGFKVPAIVVYGCLRRREFEQVDGQYKLRK